Protein AF-A0A9D1I1G6-F1 (afdb_monomer_lite)

InterPro domains:
  IPR004108 Iron hydrogenase, large subunit, C-terminal [PF02906] (194-334)
  IPR009016 Iron hydrogenase [SSF53920] (161-324)
  IPR010766 DRTGG [PF07085] (7-106)
  IPR017896 4Fe-4S ferredoxin-type, iron-sulphur binding domain [PF13237] (126-173)
  IPR017896 4Fe-4S ferredoxin-type, iron-sulphur binding domain [PS51379] (124-152)
  IPR017896 4Fe-4S ferredoxin-type, iron-sulphur binding domain [PS51379] (153-182)
  IPR017900 4Fe-4S ferredoxin, iron-sulphur binding, conserved site [PS00198] (162-173)
  IPR028979 HPr(Ser) kinase/phosphorylase-like, N-terminal domain superfamily [G3DSA:3.40.1390.20] (1-107)
  IPR028979 HPr(Ser) kinase/phosphorylase-like, N-terminal domain superfamily [SSF75138] (4-107)
  IPR050572 Iron-Sulfur Ferredoxin [PTHR43687] (117-178)

Radius of gyration: 27.49 Å; chains: 1; bounding box: 56×52×76 Å

Sequence (360 aa):
MLLREAVRIIKGRVLYDEGDILEREYSCAIASDLMSNVMVDGEEDSILITSLVNPQVIRASEMMNITCIIITCGKSVTDTMIQLAKNRNIALVETEDTTFTVCGKLHGGGMRESSVFREKHRVTSIKTDDKRCAGCVHCVRTCPTEAIRIKNMKAAVNADRCIECGMCVKVCPRHAVKPVVGSLESMEKYDRKIAIPASSFFGQFRDVKSRNHLLTALKRVGFDHVYEEAVGAEMVSYATRRVLQEKRRPLPVISSACPAILKLIQIRFPNLIDHVLDYRPPVEITARLARREAEERYGKDCKTGIFFIAPCTSKISFIKEREWIVESDIDEMVAISHIYKDVLKNLKDLRDEEVEELER

Foldseek 3Di:
DAQLVLCVLQVKDWLDADDCNSRDDAQAEAEDPPLVCCLVQPAAQYEYEYQDQDLVVLVSCLVRNHQEYEHEQPDDHDPNNSVSCVVSNHIYIYHNHHSVRSCVSVVVVNHHHRDPDPPPPLPAQKDFQPVQFQLPCQLQVQQPQSQWDQDPRGIDGNNLSDLQQCRSCVRRPSSRIDGNFDDCVCVVVFLAEEEEEEPVLVVVDPPFPDPLLLLLLVCVVPHPAYFYLVVLVVVVVVVVVVCVVVVVADPPAAEPQRSSVVSCCVPPNVVCVRSYDPDDHSVQVRLVVVVVVCCVVPNPVGGYAYEYEEQGSSVQSVQVPPPPDPHRSHDGYDYSVNCVVSSVVSSVVDDPVSRDPRDD

Organism: NCBI:txid2840742

Structure (mmCIF, N/CA/C/O backbone):
data_AF-A0A9D1I1G6-F1
#
_entry.id   AF-A0A9D1I1G6-F1
#
loop_
_atom_site.group_PDB
_atom_site.id
_atom_site.type_symbol
_atom_site.label_atom_id
_atom_site.label_alt_id
_atom_site.label_comp_id
_atom_site.label_asym_id
_atom_site.label_entity_id
_atom_site.label_seq_id
_atom_site.pdbx_PDB_ins_code
_atom_site.Cartn_x
_atom_site.Cartn_y
_atom_site.Cartn_z
_atom_site.occupancy
_atom_site.B_iso_or_equiv
_atom_site.auth_seq_id
_atom_site.auth_comp_id
_atom_site.auth_asym_id
_atom_site.auth_atom_id
_atom_site.pdbx_PDB_model_num
ATOM 1 N N . MET A 1 1 ? 0.477 -18.475 -33.793 1.00 87.12 1 MET A N 1
ATOM 2 C CA . MET A 1 1 ? 1.214 -18.725 -35.056 1.00 87.12 1 MET A CA 1
ATOM 3 C C . MET A 1 1 ? 2.361 -19.666 -34.762 1.00 87.12 1 MET A C 1
ATOM 5 O O . MET A 1 1 ? 3.121 -19.401 -33.839 1.00 87.12 1 MET A O 1
ATOM 9 N N . LEU A 1 2 ? 2.506 -20.746 -35.525 1.00 91.75 2 LEU A N 1
ATOM 10 C CA . LEU A 1 2 ? 3.617 -21.676 -35.312 1.00 91.75 2 LEU A CA 1
ATOM 11 C C . LEU A 1 2 ? 4.936 -21.066 -35.789 1.00 91.75 2 LEU A C 1
ATOM 13 O O . LEU A 1 2 ? 4.968 -20.364 -36.804 1.00 91.75 2 LEU A O 1
ATOM 17 N N . LEU A 1 3 ? 6.046 -21.360 -35.111 1.00 90.19 3 LEU A N 1
ATOM 18 C CA . LEU A 1 3 ? 7.341 -20.792 -35.494 1.00 90.19 3 LEU A CA 1
ATOM 19 C C . LEU A 1 3 ? 7.733 -21.158 -36.934 1.00 90.19 3 LEU A C 1
ATOM 21 O O . LEU A 1 3 ? 8.175 -20.292 -37.687 1.00 90.19 3 LEU A O 1
ATOM 25 N N . ARG A 1 4 ? 7.482 -22.395 -37.378 1.00 91.75 4 ARG A N 1
ATOM 26 C CA . ARG A 1 4 ? 7.691 -22.802 -38.784 1.00 91.75 4 ARG A CA 1
ATOM 27 C C . ARG A 1 4 ? 6.935 -21.934 -39.802 1.00 91.75 4 ARG A C 1
ATOM 29 O O . ARG A 1 4 ? 7.410 -21.733 -40.921 1.00 91.75 4 ARG A O 1
ATOM 36 N N . GLU A 1 5 ? 5.765 -21.413 -39.432 1.00 92.06 5 GLU A N 1
ATOM 37 C CA . GLU A 1 5 ? 4.974 -20.514 -40.279 1.00 92.06 5 GLU A CA 1
ATOM 38 C C . GLU A 1 5 ? 5.610 -19.126 -40.312 1.00 92.06 5 GLU A C 1
ATOM 40 O O . GLU A 1 5 ? 5.790 -18.569 -41.395 1.00 92.06 5 GLU A O 1
ATOM 45 N N . ALA A 1 6 ? 6.035 -18.614 -39.152 1.00 92.94 6 ALA A N 1
ATOM 46 C CA . ALA A 1 6 ? 6.764 -17.354 -39.041 1.00 92.94 6 ALA A CA 1
ATOM 47 C C . ALA A 1 6 ? 8.052 -17.371 -39.886 1.00 92.94 6 ALA A C 1
ATOM 49 O O . ALA A 1 6 ? 8.283 -16.457 -40.678 1.00 92.94 6 ALA A O 1
ATOM 50 N N . VAL A 1 7 ? 8.842 -18.449 -39.798 1.00 94.06 7 VAL A N 1
ATOM 51 C CA . VAL A 1 7 ? 10.060 -18.660 -40.601 1.00 94.06 7 VAL A CA 1
ATOM 52 C C . VAL A 1 7 ? 9.740 -18.657 -42.099 1.00 94.06 7 VAL A C 1
ATOM 54 O O . VAL A 1 7 ? 10.435 -18.007 -42.880 1.00 94.06 7 VAL A O 1
ATOM 57 N N . ARG A 1 8 ? 8.655 -19.319 -42.522 1.00 94.19 8 ARG A N 1
ATOM 58 C CA . ARG A 1 8 ? 8.228 -19.329 -43.930 1.00 94.19 8 ARG A CA 1
ATOM 59 C C . ARG A 1 8 ? 7.813 -17.936 -44.416 1.00 94.19 8 ARG A C 1
ATOM 61 O O . ARG A 1 8 ? 8.200 -17.547 -45.517 1.00 94.19 8 ARG A O 1
ATOM 68 N N . ILE A 1 9 ? 7.061 -17.185 -43.608 1.00 94.44 9 ILE A N 1
ATOM 69 C CA . ILE A 1 9 ? 6.586 -15.825 -43.923 1.00 94.44 9 ILE A CA 1
ATOM 70 C C . ILE A 1 9 ? 7.764 -14.876 -44.194 1.00 94.44 9 ILE A C 1
ATOM 72 O O . ILE A 1 9 ? 7.736 -14.101 -45.153 1.00 94.44 9 ILE A O 1
ATOM 76 N N . ILE A 1 10 ? 8.819 -14.969 -43.385 1.00 95.06 10 ILE A N 1
ATOM 77 C CA . ILE A 1 10 ? 10.002 -14.097 -43.474 1.00 95.06 10 ILE A CA 1
ATOM 78 C C . ILE A 1 10 ? 11.104 -14.669 -44.375 1.00 95.06 10 ILE A C 1
ATOM 80 O O . ILE A 1 10 ? 12.197 -14.110 -44.426 1.00 95.06 10 ILE A O 1
ATOM 84 N N . LYS A 1 11 ? 10.845 -15.801 -45.050 1.00 94.00 11 LYS A N 1
ATOM 85 C CA . LYS A 1 11 ? 11.837 -16.561 -45.833 1.00 94.00 11 LYS A CA 1
ATOM 86 C C . LYS A 1 11 ? 13.129 -16.830 -45.042 1.00 94.00 11 LYS A C 1
ATOM 88 O O . LYS A 1 11 ? 14.226 -16.725 -45.581 1.00 94.00 11 LYS A O 1
ATOM 93 N N . GLY A 1 12 ? 12.984 -17.121 -43.751 1.00 91.25 12 GLY A N 1
ATOM 94 C CA . GLY A 1 12 ? 14.095 -17.283 -42.826 1.00 91.25 12 GLY A CA 1
ATOM 95 C C . GLY A 1 12 ? 14.801 -18.627 -42.981 1.00 91.25 12 GLY A C 1
ATOM 96 O O . GLY A 1 12 ? 14.193 -19.633 -43.351 1.00 91.25 12 GLY A O 1
ATOM 97 N N . ARG A 1 13 ? 16.090 -18.645 -42.651 1.00 92.81 13 ARG A N 1
ATOM 98 C CA . ARG A 1 13 ? 16.909 -19.848 -42.522 1.00 92.81 13 ARG A CA 1
ATOM 99 C C . ARG A 1 13 ? 17.108 -20.154 -41.042 1.00 92.81 13 ARG A C 1
ATOM 101 O O . ARG A 1 13 ? 17.600 -19.320 -40.289 1.00 92.81 13 ARG A O 1
ATOM 108 N N . VAL A 1 14 ? 16.738 -21.362 -40.630 1.00 91.44 14 VAL A N 1
ATOM 109 C CA . VAL A 1 14 ? 16.961 -21.840 -39.260 1.00 91.44 14 VAL A CA 1
ATOM 110 C C . VAL A 1 14 ? 18.430 -22.232 -39.118 1.00 91.44 14 VAL A C 1
ATOM 112 O O . VAL A 1 14 ? 18.931 -23.071 -39.866 1.00 91.44 14 VAL A O 1
ATOM 115 N N . LEU A 1 15 ? 19.129 -21.596 -38.183 1.00 88.00 15 LEU A N 1
ATOM 116 C CA . LEU A 1 15 ? 20.523 -21.891 -37.848 1.00 88.00 15 LEU A CA 1
ATOM 117 C C . LEU A 1 15 ? 20.629 -22.928 -36.732 1.00 88.00 15 LEU A C 1
ATOM 119 O O . LEU A 1 15 ? 21.584 -23.705 -36.695 1.00 88.00 15 LEU A O 1
ATOM 123 N N . TYR A 1 16 ? 19.654 -22.930 -35.826 1.00 81.88 16 TYR A N 1
ATOM 124 C CA . TYR A 1 16 ? 19.538 -23.905 -34.757 1.00 81.88 16 TYR A CA 1
ATOM 125 C C . TYR A 1 16 ? 18.085 -24.042 -34.292 1.00 81.88 16 TYR A C 1
ATOM 127 O O . TYR A 1 16 ? 17.398 -23.038 -34.100 1.00 81.88 16 TYR A O 1
ATOM 135 N N . ASP A 1 17 ? 17.674 -25.293 -34.105 1.00 73.44 17 ASP A N 1
ATOM 136 C CA . ASP A 1 17 ? 16.425 -25.727 -33.486 1.00 73.44 17 ASP A CA 1
ATOM 137 C C . ASP A 1 17 ? 16.650 -27.144 -32.923 1.00 73.44 17 ASP A C 1
ATOM 139 O O . ASP A 1 17 ? 16.912 -28.073 -33.687 1.00 73.44 17 ASP A O 1
ATOM 143 N N . GLU A 1 18 ? 16.605 -27.311 -31.601 1.00 66.00 18 GLU A N 1
ATOM 144 C CA . GLU A 1 18 ? 16.463 -28.622 -30.956 1.00 66.00 18 GLU A CA 1
ATOM 145 C C . GLU A 1 18 ? 15.218 -28.596 -30.068 1.00 66.00 18 GLU A C 1
ATOM 147 O O . GLU A 1 18 ? 14.940 -27.610 -29.392 1.00 66.00 18 GLU A O 1
ATOM 152 N N . GLY A 1 19 ? 14.482 -29.708 -30.048 1.00 60.97 19 GLY A N 1
ATOM 153 C CA . GLY A 1 19 ? 13.344 -29.899 -29.150 1.00 60.97 19 GLY A CA 1
ATOM 154 C C . GLY A 1 19 ? 12.074 -29.171 -29.584 1.00 60.97 19 GLY A C 1
ATOM 155 O O . GLY A 1 19 ? 11.629 -28.267 -28.888 1.00 60.97 19 GLY A O 1
ATOM 156 N N . ASP A 1 20 ? 11.470 -29.591 -30.699 1.00 70.94 20 ASP A N 1
ATOM 157 C CA . ASP A 1 20 ? 10.131 -29.190 -31.168 1.00 70.94 20 ASP A CA 1
ATOM 158 C C . ASP A 1 20 ? 9.825 -27.669 -31.114 1.00 70.94 20 ASP A C 1
ATOM 160 O O . ASP A 1 20 ? 8.658 -27.272 -31.112 1.00 70.94 20 ASP A O 1
ATOM 164 N N . ILE A 1 21 ? 10.830 -26.776 -31.081 1.00 76.88 21 ILE A N 1
ATOM 165 C CA . ILE A 1 21 ? 10.610 -25.324 -30.934 1.00 76.88 21 ILE A CA 1
ATOM 166 C C . ILE A 1 21 ? 9.969 -24.769 -32.207 1.00 76.88 21 ILE A C 1
ATOM 168 O O . ILE A 1 21 ? 9.098 -23.902 -32.131 1.00 76.88 21 ILE A O 1
ATOM 172 N N . LEU A 1 22 ? 10.300 -25.321 -33.381 1.00 82.06 22 LEU A N 1
ATOM 173 C CA . LEU A 1 22 ? 9.598 -25.014 -34.635 1.00 82.06 22 LEU A CA 1
ATOM 174 C C . LEU A 1 22 ? 8.090 -25.324 -34.605 1.00 82.06 22 LEU A C 1
ATOM 176 O O . LEU A 1 22 ? 7.324 -24.695 -35.345 1.00 82.06 22 LEU A O 1
ATOM 180 N N . GLU A 1 23 ? 7.673 -26.255 -33.746 1.00 85.94 23 GLU A N 1
ATOM 181 C CA . GLU A 1 23 ? 6.280 -26.655 -33.526 1.00 85.94 23 GLU A CA 1
ATOM 182 C C . GLU A 1 23 ? 5.607 -25.859 -32.401 1.00 85.94 23 GLU A C 1
ATOM 184 O O . GLU A 1 23 ? 4.405 -26.006 -32.174 1.00 85.94 23 GLU A O 1
ATOM 189 N N . ARG A 1 24 ? 6.343 -24.982 -31.705 1.00 84.00 24 ARG A N 1
ATOM 190 C CA . ARG A 1 24 ? 5.757 -24.098 -30.697 1.00 84.00 24 ARG A CA 1
ATOM 191 C C . ARG A 1 24 ? 4.956 -22.986 -31.342 1.00 84.00 24 ARG A C 1
ATOM 193 O O . ARG A 1 24 ? 5.301 -22.441 -32.397 1.00 84.00 24 ARG A O 1
ATOM 200 N N . GLU A 1 25 ? 3.881 -22.628 -30.655 1.00 86.44 25 GLU A N 1
ATOM 201 C CA . GLU A 1 25 ? 3.021 -21.536 -31.057 1.00 86.44 25 GLU A CA 1
ATOM 202 C C . GLU A 1 25 ? 3.415 -20.244 -30.344 1.00 86.44 25 GLU A C 1
ATOM 204 O O . GLU A 1 25 ? 3.345 -20.138 -29.124 1.00 86.44 25 GLU A O 1
ATOM 209 N N . TYR A 1 26 ? 3.784 -19.240 -31.133 1.00 86.06 26 TYR A N 1
ATOM 210 C CA . TYR A 1 26 ? 4.054 -17.891 -30.669 1.00 86.06 26 TYR A CA 1
ATOM 211 C C . TYR A 1 26 ? 2.854 -17.003 -30.968 1.00 86.06 26 TYR A C 1
ATOM 213 O O . TYR A 1 26 ? 2.267 -17.029 -32.060 1.00 86.06 26 TYR A O 1
ATOM 221 N N . SER A 1 27 ? 2.470 -16.215 -29.971 1.00 79.88 27 SER A N 1
ATOM 222 C CA . SER A 1 27 ? 1.372 -15.257 -30.098 1.00 79.88 27 SER A CA 1
ATOM 223 C C . SER A 1 27 ? 1.857 -13.813 -30.219 1.00 79.88 27 SER A C 1
ATOM 225 O O . SER A 1 27 ? 1.073 -12.945 -30.624 1.00 79.88 27 SER A O 1
ATOM 227 N N . CYS A 1 28 ? 3.136 -13.574 -29.908 1.00 86.94 28 CYS A N 1
ATOM 228 C CA . CYS A 1 28 ? 3.727 -12.254 -29.876 1.00 86.94 28 CYS A CA 1
ATOM 229 C C . CYS A 1 28 ? 5.229 -12.214 -30.224 1.00 86.94 28 CYS A C 1
ATOM 231 O O . CYS A 1 28 ? 5.950 -13.209 -30.118 1.00 86.94 28 CYS A O 1
ATOM 233 N N . ALA A 1 29 ? 5.695 -11.037 -30.647 1.00 90.44 29 ALA A N 1
ATOM 234 C CA . ALA A 1 29 ? 7.096 -10.754 -30.939 1.00 90.44 29 ALA A CA 1
ATOM 235 C C . ALA A 1 29 ? 7.496 -9.346 -30.470 1.00 90.44 29 ALA A C 1
ATOM 237 O O . ALA A 1 29 ? 6.677 -8.426 -30.480 1.00 90.44 29 ALA A O 1
ATOM 238 N N . ILE A 1 30 ? 8.762 -9.170 -30.101 1.00 90.38 30 ILE A N 1
ATOM 239 C CA . ILE A 1 30 ? 9.376 -7.885 -29.754 1.00 90.38 30 ILE A CA 1
ATOM 240 C C . ILE A 1 30 ? 10.494 -7.566 -30.743 1.00 90.38 30 ILE A C 1
ATOM 242 O O . ILE A 1 30 ? 11.330 -8.416 -31.035 1.00 90.38 30 ILE A O 1
ATOM 246 N N . ALA A 1 31 ? 10.532 -6.335 -31.253 1.00 92.19 31 ALA A N 1
ATOM 247 C CA . ALA A 1 31 ? 11.577 -5.883 -32.165 1.00 92.19 31 ALA A CA 1
ATOM 248 C C . ALA A 1 31 ? 12.402 -4.753 -31.542 1.00 92.19 31 ALA A C 1
ATOM 250 O O . ALA A 1 31 ? 11.896 -3.651 -31.341 1.00 92.19 31 ALA A O 1
ATOM 251 N N . SER A 1 32 ? 13.672 -5.010 -31.218 1.00 89.19 32 SER A N 1
ATOM 252 C CA . SER A 1 32 ? 14.549 -3.999 -30.614 1.00 89.19 32 SER A CA 1
ATOM 253 C C . SER A 1 32 ? 16.027 -4.374 -30.720 1.00 89.19 32 SER A C 1
ATOM 255 O O . SER A 1 32 ? 16.411 -5.508 -30.453 1.00 89.19 32 SER A O 1
ATOM 257 N N . ASP A 1 33 ? 16.867 -3.379 -31.014 1.00 90.31 33 ASP A N 1
ATOM 258 C CA . ASP A 1 33 ? 18.329 -3.471 -30.878 1.00 90.31 33 ASP A CA 1
ATOM 259 C C . ASP A 1 33 ? 18.820 -2.930 -29.522 1.00 90.31 33 ASP A C 1
ATOM 261 O O . ASP A 1 33 ? 19.984 -3.073 -29.158 1.00 90.31 33 ASP A O 1
ATOM 265 N N . LEU A 1 34 ? 17.946 -2.313 -28.726 1.00 84.69 34 LEU A N 1
ATOM 266 C CA . LEU A 1 34 ? 18.264 -1.940 -27.352 1.00 84.69 34 LEU A CA 1
ATOM 267 C C . LEU A 1 34 ? 17.853 -3.083 -26.429 1.00 84.69 34 LEU A C 1
ATOM 269 O O . LEU A 1 34 ? 16.669 -3.248 -26.130 1.00 84.69 34 LEU A O 1
ATOM 273 N N . MET A 1 35 ? 18.834 -3.843 -25.932 1.00 81.25 35 MET A N 1
ATOM 274 C CA . MET A 1 35 ? 18.571 -4.932 -24.981 1.00 81.25 35 MET A CA 1
ATOM 275 C C . MET A 1 35 ? 17.912 -4.438 -23.692 1.00 81.25 35 MET A C 1
ATOM 277 O O . MET A 1 35 ? 17.178 -5.188 -23.064 1.00 81.25 35 MET A O 1
ATOM 281 N N . SER A 1 36 ? 18.112 -3.171 -23.316 1.00 77.50 36 SER A N 1
ATOM 282 C CA . SER A 1 36 ? 17.384 -2.562 -22.200 1.00 77.50 36 SER A CA 1
ATOM 283 C C . SER A 1 36 ? 15.874 -2.522 -22.426 1.00 77.50 36 SER A C 1
ATOM 285 O O . SER A 1 36 ? 15.143 -2.651 -21.457 1.00 77.50 36 SER A O 1
ATOM 287 N N . ASN A 1 37 ? 15.409 -2.362 -23.669 1.00 73.75 37 ASN A N 1
ATOM 288 C CA . ASN A 1 37 ? 13.979 -2.406 -23.982 1.00 73.75 37 ASN A CA 1
ATOM 289 C C . ASN A 1 37 ? 13.498 -3.856 -23.974 1.00 73.75 37 ASN A C 1
ATOM 291 O O . ASN A 1 37 ? 12.486 -4.162 -23.368 1.00 73.75 37 ASN A O 1
ATOM 295 N N . VAL A 1 38 ? 14.284 -4.782 -24.536 1.00 78.19 38 VAL A N 1
ATOM 296 C CA . VAL A 1 38 ? 13.946 -6.215 -24.498 1.00 78.19 38 VAL A CA 1
ATOM 297 C C . VAL A 1 38 ? 13.815 -6.722 -23.061 1.00 78.19 38 VAL A C 1
ATOM 299 O O . VAL A 1 38 ? 12.891 -7.463 -22.768 1.00 78.19 38 VAL A O 1
ATOM 302 N N . MET A 1 39 ? 14.694 -6.288 -22.153 1.00 70.50 39 MET A N 1
ATOM 303 C CA . MET A 1 39 ? 14.658 -6.699 -20.745 1.00 70.50 39 MET A CA 1
ATOM 304 C C . MET A 1 39 ? 13.532 -6.063 -19.922 1.00 70.50 39 MET A C 1
ATOM 306 O O . MET A 1 39 ? 13.211 -6.552 -18.844 1.00 70.50 39 MET A O 1
ATOM 310 N N . VAL A 1 40 ? 12.985 -4.936 -20.374 1.00 63.81 40 VAL A N 1
ATOM 311 C CA . VAL A 1 40 ? 11.886 -4.250 -19.681 1.00 63.81 40 VAL A CA 1
ATOM 312 C C . VAL A 1 40 ? 10.533 -4.685 -20.245 1.00 63.81 40 VAL A C 1
ATOM 314 O O . VAL A 1 40 ? 9.580 -4.795 -19.481 1.00 63.81 40 VAL A O 1
ATOM 317 N N . ASP A 1 41 ? 10.471 -4.960 -21.549 1.00 62.31 41 ASP A N 1
ATOM 318 C CA . ASP A 1 41 ? 9.228 -5.072 -22.320 1.00 62.31 41 ASP A CA 1
ATOM 319 C C . ASP A 1 41 ? 9.003 -6.474 -22.937 1.00 62.31 41 ASP A C 1
ATOM 321 O O . ASP A 1 41 ? 8.013 -6.699 -23.636 1.00 62.31 41 ASP A O 1
ATOM 325 N N . GLY A 1 42 ? 9.926 -7.421 -22.733 1.00 56.62 42 GLY A N 1
ATOM 326 C CA . GLY A 1 42 ? 9.814 -8.783 -23.260 1.00 56.62 42 GLY A CA 1
ATOM 327 C C . GLY A 1 42 ? 8.808 -9.634 -22.481 1.00 56.62 42 GLY A C 1
ATOM 328 O O . GLY A 1 42 ? 8.923 -9.770 -21.265 1.00 56.62 42 GLY A O 1
ATOM 329 N N . GLU A 1 43 ? 7.844 -10.234 -23.179 1.00 62.62 43 GLU A N 1
ATOM 330 C CA . GLU A 1 43 ? 7.003 -11.300 -22.627 1.00 62.62 43 GLU A CA 1
ATOM 331 C C . GLU A 1 43 ? 7.733 -12.649 -22.651 1.00 62.62 43 GLU A C 1
ATOM 333 O O . GLU A 1 43 ? 8.507 -12.932 -23.574 1.00 62.62 43 GLU A O 1
ATOM 338 N N . GLU A 1 44 ? 7.446 -13.497 -21.657 1.00 63.38 44 GLU A N 1
ATOM 339 C CA . GLU A 1 44 ? 7.850 -14.906 -21.670 1.00 63.38 44 GLU A CA 1
ATOM 340 C C . GLU A 1 44 ? 7.285 -15.595 -22.924 1.00 63.38 44 GLU A C 1
ATOM 342 O O . GLU A 1 44 ? 6.163 -15.305 -23.346 1.00 63.38 44 GLU A O 1
ATOM 347 N N . ASP A 1 45 ? 8.063 -16.494 -23.534 1.00 68.50 45 ASP A N 1
ATOM 348 C CA . ASP A 1 45 ? 7.673 -17.222 -24.751 1.00 68.50 45 ASP A CA 1
ATOM 349 C C . ASP A 1 45 ? 7.307 -16.316 -25.949 1.00 68.50 45 ASP A C 1
ATOM 351 O O . ASP A 1 45 ? 6.432 -16.631 -26.760 1.00 68.50 45 ASP A O 1
ATOM 355 N N . SER A 1 46 ? 8.015 -15.191 -26.096 1.00 84.06 46 SER A N 1
ATOM 356 C CA . SER A 1 46 ? 7.945 -14.304 -27.267 1.00 84.06 46 SER A CA 1
ATOM 357 C C . SER A 1 46 ? 9.092 -14.541 -28.262 1.00 84.06 46 SER A C 1
ATOM 359 O O . SER A 1 46 ? 10.082 -15.216 -27.965 1.00 84.06 46 SER A O 1
ATOM 361 N N . ILE A 1 47 ? 8.959 -13.990 -29.474 1.00 92.44 47 ILE A N 1
ATOM 362 C CA . ILE A 1 47 ? 10.035 -13.961 -30.478 1.00 92.44 47 ILE A CA 1
ATOM 363 C C . ILE A 1 47 ? 10.785 -12.627 -30.399 1.00 92.44 47 ILE A C 1
ATOM 365 O O . ILE A 1 47 ? 10.172 -11.572 -30.557 1.00 92.44 47 ILE A O 1
ATOM 369 N N . LEU A 1 48 ? 12.113 -12.653 -30.259 1.00 93.69 48 LEU A N 1
ATOM 370 C CA . LEU A 1 48 ? 12.945 -11.453 -30.400 1.00 93.69 48 LEU A CA 1
ATOM 371 C C . LEU A 1 48 ? 13.360 -11.239 -31.857 1.00 93.69 48 LEU A C 1
ATOM 373 O O . LEU A 1 48 ? 13.989 -12.100 -32.461 1.00 93.69 48 LEU A O 1
ATOM 377 N N . ILE A 1 49 ? 13.085 -10.059 -32.403 1.00 95.25 49 ILE A N 1
ATOM 378 C CA . ILE A 1 49 ? 13.507 -9.620 -33.734 1.00 95.25 49 ILE A CA 1
ATOM 379 C C . ILE A 1 49 ? 14.571 -8.532 -33.557 1.00 95.25 49 ILE A C 1
ATOM 381 O O . ILE A 1 49 ? 14.306 -7.465 -33.003 1.00 95.25 49 ILE A O 1
ATOM 385 N N . THR A 1 50 ? 15.790 -8.773 -34.028 1.00 94.88 50 THR A N 1
ATOM 386 C CA . THR A 1 50 ? 16.898 -7.820 -33.860 1.00 94.88 50 THR A CA 1
ATOM 387 C C . THR A 1 50 ? 17.850 -7.855 -35.050 1.00 94.88 50 THR A C 1
ATOM 389 O O . THR A 1 50 ? 17.867 -8.795 -35.844 1.00 94.88 50 THR A O 1
ATOM 392 N N . SER A 1 51 ? 18.633 -6.795 -35.224 1.00 94.75 51 SER A N 1
ATOM 393 C CA . SER A 1 51 ? 19.781 -6.764 -36.126 1.00 94.75 51 SER A CA 1
ATOM 394 C C . SER A 1 51 ? 21.109 -6.943 -35.369 1.00 94.75 51 SER A C 1
ATOM 396 O O . SER A 1 51 ? 22.183 -6.881 -35.970 1.00 94.75 51 SER A O 1
ATOM 398 N N . LEU A 1 52 ? 21.092 -7.137 -34.047 1.00 93.75 52 LEU A N 1
ATOM 399 C CA . LEU A 1 52 ? 22.305 -7.322 -33.259 1.00 93.75 52 LEU A CA 1
ATOM 400 C C . LEU A 1 52 ? 22.853 -8.743 -33.378 1.00 93.75 52 LEU A C 1
ATOM 402 O O . LEU A 1 52 ? 22.216 -9.717 -32.989 1.00 93.75 52 LEU A O 1
ATOM 406 N N . VAL A 1 53 ? 24.105 -8.842 -33.816 1.00 93.00 53 VAL A N 1
ATOM 407 C CA . VAL A 1 53 ? 24.857 -10.097 -33.835 1.00 93.00 53 VAL A CA 1
ATOM 408 C C . VAL A 1 53 ? 25.919 -10.049 -32.748 1.00 93.00 53 VAL A C 1
ATOM 410 O O . VAL A 1 53 ? 27.082 -9.732 -32.992 1.00 93.00 53 VAL A O 1
ATOM 413 N N . ASN A 1 54 ? 25.506 -10.308 -31.509 1.00 91.88 54 ASN A N 1
ATOM 414 C CA . ASN A 1 54 ? 26.441 -10.499 -30.410 1.00 91.88 54 ASN A CA 1
ATOM 415 C C . ASN A 1 54 ? 25.943 -11.571 -29.414 1.00 91.88 54 ASN A C 1
ATOM 417 O O . ASN A 1 54 ? 24.737 -11.767 -29.259 1.00 91.88 54 ASN A O 1
ATOM 421 N N . PRO A 1 55 ? 26.852 -12.234 -28.675 1.00 90.44 55 PRO A N 1
ATOM 422 C CA . PRO A 1 55 ? 26.494 -13.199 -27.630 1.00 90.44 55 PRO A CA 1
ATOM 423 C C . PRO A 1 55 ? 25.593 -12.673 -26.502 1.00 90.44 55 PRO A C 1
ATOM 425 O O . PRO A 1 55 ? 24.948 -13.470 -25.823 1.00 90.44 55 PRO A O 1
ATOM 428 N N . GLN A 1 56 ? 25.555 -11.357 -26.262 1.00 88.75 56 GLN A N 1
ATOM 429 C CA . GLN A 1 56 ? 24.713 -10.773 -25.210 1.00 88.75 56 GLN A CA 1
ATOM 430 C C . GLN A 1 56 ? 23.228 -10.861 -25.563 1.00 88.75 56 GLN A C 1
ATOM 432 O O . GLN A 1 56 ? 22.417 -10.959 -24.650 1.00 88.75 56 GLN A O 1
ATOM 437 N N . VAL A 1 57 ? 22.874 -10.904 -26.854 1.00 92.38 57 VAL A N 1
ATOM 438 C CA . VAL A 1 57 ? 21.491 -11.128 -27.304 1.00 92.38 57 VAL A CA 1
ATOM 439 C C . VAL A 1 57 ? 20.970 -12.462 -26.775 1.00 92.38 57 VAL A C 1
ATOM 441 O O . VAL A 1 57 ? 19.887 -12.499 -26.200 1.00 92.38 57 VAL A O 1
ATOM 444 N N . ILE A 1 58 ? 21.764 -13.535 -26.879 1.00 92.00 58 ILE A N 1
ATOM 445 C CA . ILE A 1 58 ? 21.383 -14.862 -26.370 1.00 92.00 58 ILE A CA 1
ATOM 446 C C . ILE A 1 58 ? 21.208 -14.831 -24.846 1.00 92.00 58 ILE A C 1
ATOM 448 O O . ILE A 1 58 ? 20.216 -15.327 -24.328 1.00 92.00 58 ILE A O 1
ATOM 452 N N . ARG A 1 59 ? 22.145 -14.203 -24.124 1.00 87.56 59 ARG A N 1
ATOM 453 C CA . ARG A 1 59 ? 22.112 -14.124 -22.651 1.00 87.56 59 ARG A CA 1
ATOM 454 C C . ARG A 1 59 ? 20.921 -13.325 -22.132 1.00 87.56 59 ARG A C 1
ATOM 456 O O . ARG A 1 59 ? 20.279 -13.731 -21.175 1.00 87.56 59 ARG A O 1
ATOM 463 N N . ALA A 1 60 ? 20.630 -12.190 -22.757 1.00 85.12 60 ALA A N 1
ATOM 464 C CA . ALA A 1 60 ? 19.476 -11.383 -22.391 1.00 85.12 60 ALA A CA 1
ATOM 465 C C . ALA A 1 60 ? 18.160 -12.071 -22.787 1.00 85.12 60 ALA A C 1
ATOM 467 O O . ALA A 1 60 ? 17.193 -11.974 -22.045 1.00 85.12 60 ALA A O 1
ATOM 468 N N . SER A 1 61 ? 18.137 -12.818 -23.895 1.00 87.12 61 SER A N 1
ATOM 469 C CA . SER A 1 61 ? 16.975 -13.632 -24.279 1.00 87.12 61 SER A CA 1
ATOM 470 C C . SER A 1 61 ? 16.713 -14.754 -23.272 1.00 87.12 61 SER A C 1
ATOM 472 O O . SER A 1 61 ? 15.575 -14.937 -22.861 1.00 87.12 61 SER A O 1
ATOM 474 N N . GLU A 1 62 ? 17.761 -15.427 -22.785 1.00 83.94 62 GLU A N 1
ATOM 475 C CA . GLU A 1 62 ? 17.657 -16.412 -21.699 1.00 83.94 62 GLU A CA 1
ATOM 476 C C . GLU A 1 62 ? 17.071 -15.790 -20.422 1.00 83.94 62 GLU A C 1
ATOM 478 O O . GLU A 1 62 ? 16.144 -16.344 -19.838 1.00 83.94 62 GLU A O 1
ATOM 483 N N . MET A 1 63 ? 17.564 -14.614 -20.009 1.00 78.88 63 MET A N 1
ATOM 484 C CA . MET A 1 63 ? 17.045 -13.904 -18.830 1.00 78.88 63 MET A CA 1
ATOM 485 C C . MET A 1 63 ? 15.555 -13.552 -18.943 1.00 78.88 63 MET A C 1
ATOM 487 O O . MET A 1 63 ? 14.884 -13.456 -17.921 1.00 78.88 63 MET A O 1
ATOM 491 N N . MET A 1 64 ? 15.063 -13.351 -20.168 1.00 75.62 64 MET A N 1
ATOM 492 C CA . MET A 1 64 ? 13.675 -12.987 -20.470 1.00 75.62 64 MET A CA 1
ATOM 493 C C . MET A 1 64 ? 12.802 -14.187 -20.858 1.00 75.62 64 MET A C 1
ATOM 495 O O . MET A 1 64 ? 11.660 -13.995 -21.263 1.00 75.62 64 MET A O 1
ATOM 499 N N . ASN A 1 65 ? 13.331 -15.414 -20.772 1.00 77.81 65 ASN A N 1
ATOM 500 C CA . ASN A 1 65 ? 12.665 -16.633 -21.235 1.00 77.81 65 ASN A CA 1
ATOM 501 C C . ASN A 1 65 ? 12.163 -16.535 -22.697 1.00 77.81 65 ASN A C 1
ATOM 503 O O . ASN A 1 65 ? 11.098 -17.033 -23.060 1.00 77.81 65 ASN A O 1
ATOM 507 N N . ILE A 1 66 ? 12.939 -15.856 -23.547 1.00 87.12 66 ILE A N 1
ATOM 508 C CA . ILE A 1 66 ? 12.713 -15.760 -24.990 1.00 87.12 66 ILE A CA 1
ATOM 509 C C . ILE A 1 66 ? 13.321 -16.998 -25.636 1.00 87.12 66 ILE A C 1
ATOM 511 O O . ILE A 1 66 ? 14.532 -17.221 -25.590 1.00 87.12 66 ILE A O 1
ATOM 515 N N . THR A 1 67 ? 12.468 -17.794 -26.269 1.00 87.00 67 THR A N 1
ATOM 516 C CA . THR A 1 67 ? 12.827 -19.117 -26.794 1.00 87.00 67 THR A CA 1
ATOM 517 C C . THR A 1 67 ? 13.112 -19.115 -28.297 1.00 87.00 67 THR A C 1
ATOM 519 O O . THR A 1 67 ? 13.542 -20.132 -28.836 1.00 87.00 67 THR A O 1
ATOM 522 N N . CYS A 1 68 ? 12.945 -17.972 -28.976 1.00 92.25 68 CYS A N 1
ATOM 523 C CA . CYS A 1 68 ? 13.285 -17.804 -30.387 1.00 92.25 68 CYS A CA 1
ATOM 524 C C . CYS A 1 68 ? 13.824 -16.398 -30.696 1.00 92.25 68 CYS A C 1
ATOM 526 O O . CYS A 1 68 ? 13.244 -15.389 -30.292 1.00 92.25 68 CYS A O 1
ATOM 528 N N . ILE A 1 69 ? 14.896 -16.330 -31.491 1.00 94.94 69 ILE A N 1
ATOM 529 C CA . ILE A 1 69 ? 15.517 -15.088 -31.961 1.00 94.94 69 ILE A CA 1
ATOM 530 C C . ILE A 1 69 ? 15.591 -15.088 -33.492 1.00 94.94 69 ILE A C 1
ATOM 532 O O . ILE A 1 69 ? 16.100 -16.027 -34.104 1.00 94.94 69 ILE A O 1
ATOM 536 N N . ILE A 1 70 ? 15.130 -14.000 -34.106 1.00 96.00 70 ILE A N 1
ATOM 537 C CA . ILE A 1 70 ? 15.219 -13.721 -35.538 1.00 96.00 70 ILE A CA 1
ATOM 538 C C . ILE A 1 70 ? 16.233 -12.594 -35.765 1.00 96.00 70 ILE A C 1
ATOM 540 O O . ILE A 1 70 ? 16.012 -11.443 -35.378 1.00 96.00 70 ILE A O 1
ATOM 544 N N . ILE A 1 71 ? 17.330 -12.927 -36.438 1.00 96.50 71 ILE A N 1
ATOM 545 C CA . ILE A 1 71 ? 18.365 -11.997 -36.882 1.00 96.50 71 ILE A CA 1
ATOM 546 C C . ILE A 1 71 ? 18.017 -11.476 -38.276 1.00 96.50 71 ILE A C 1
ATOM 548 O O . ILE A 1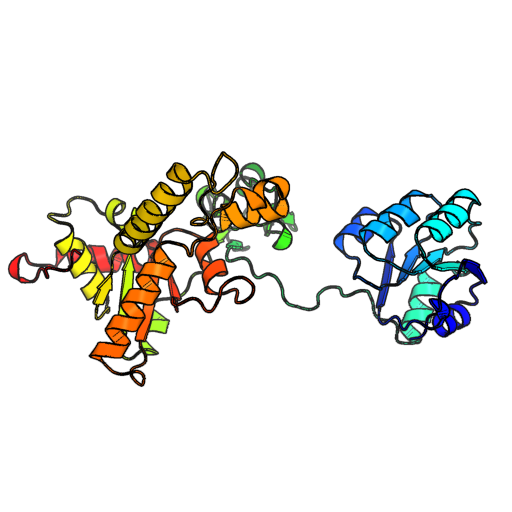 71 ? 17.792 -12.240 -39.212 1.00 96.50 71 ILE A O 1
ATOM 552 N N . THR A 1 72 ? 17.961 -10.154 -38.400 1.00 96.25 72 THR A N 1
ATOM 553 C CA . THR A 1 72 ? 17.491 -9.447 -39.600 1.00 96.25 72 THR A CA 1
ATOM 554 C C . THR A 1 72 ? 18.625 -8.736 -40.345 1.00 96.25 72 THR A C 1
ATOM 556 O O . THR A 1 72 ? 19.747 -8.617 -39.843 1.00 96.25 72 THR A O 1
ATOM 559 N N . CYS A 1 73 ? 18.313 -8.211 -41.532 1.00 92.56 73 CYS A N 1
ATOM 560 C CA . CYS A 1 73 ? 19.207 -7.421 -42.383 1.00 92.56 73 CYS A CA 1
ATOM 561 C C . CYS A 1 73 ? 20.403 -8.201 -42.962 1.00 92.56 73 CYS A C 1
ATOM 563 O O . CYS A 1 73 ? 21.467 -7.607 -43.147 1.00 92.56 73 CYS A O 1
ATOM 565 N N . GLY A 1 74 ? 20.260 -9.510 -43.208 1.00 89.38 74 GLY A N 1
ATOM 566 C CA . GLY A 1 74 ? 21.293 -10.318 -43.879 1.00 89.38 74 GLY A CA 1
ATOM 567 C C . GLY A 1 74 ? 22.608 -10.431 -43.100 1.00 89.38 74 GLY A C 1
ATOM 568 O O . GLY A 1 74 ? 23.670 -10.680 -43.669 1.00 89.38 74 GLY A O 1
ATOM 569 N N . LYS A 1 75 ? 22.579 -10.188 -41.784 1.00 88.38 75 LYS A N 1
ATOM 570 C CA . LYS A 1 75 ? 23.777 -10.250 -40.944 1.00 88.38 75 LYS A CA 1
ATOM 571 C C . LYS A 1 75 ? 24.091 -11.696 -40.578 1.00 88.38 75 LYS A C 1
ATOM 573 O O . LYS A 1 75 ? 23.253 -12.393 -40.017 1.00 88.38 75 LYS A O 1
ATOM 578 N N . SER A 1 76 ? 25.329 -12.113 -40.826 1.00 83.75 76 SER A N 1
ATOM 579 C CA . SER A 1 76 ? 25.789 -13.464 -40.508 1.00 83.75 76 SER A CA 1
ATOM 580 C C . SER A 1 76 ? 26.007 -13.647 -39.011 1.00 83.75 76 SER A C 1
ATOM 582 O O . SER A 1 76 ? 26.755 -12.896 -38.383 1.00 83.75 76 SER A O 1
ATOM 584 N N . VAL A 1 77 ? 25.386 -14.676 -38.448 1.00 90.19 77 VAL A N 1
ATOM 585 C CA . VAL A 1 77 ? 25.535 -15.047 -37.040 1.00 90.19 77 VAL A CA 1
ATOM 586 C C . VAL A 1 77 ? 26.887 -15.721 -36.787 1.00 90.19 77 VAL A C 1
ATOM 588 O O . VAL A 1 77 ? 27.339 -16.550 -37.568 1.00 90.19 77 VAL A O 1
ATOM 591 N N . THR A 1 78 ? 27.536 -15.384 -35.669 1.00 90.94 78 THR A N 1
ATOM 592 C CA . THR A 1 78 ? 28.819 -15.997 -35.269 1.00 90.94 78 THR A CA 1
ATOM 593 C C . THR A 1 78 ? 28.648 -17.409 -34.697 1.00 90.94 78 THR A C 1
ATOM 595 O O . THR A 1 78 ? 27.676 -17.674 -33.987 1.00 90.94 78 THR A O 1
ATOM 598 N N . ASP A 1 79 ? 29.638 -18.288 -34.890 1.00 91.06 79 ASP A N 1
ATOM 599 C CA . ASP A 1 79 ? 29.637 -19.649 -34.318 1.00 91.06 79 ASP A CA 1
ATOM 600 C C . ASP A 1 79 ? 29.435 -19.646 -32.797 1.00 91.06 79 ASP A C 1
ATOM 602 O O . ASP A 1 79 ? 28.707 -20.473 -32.250 1.00 91.06 79 ASP A O 1
ATOM 606 N N . THR A 1 80 ? 30.015 -18.663 -32.102 1.00 92.38 80 THR A N 1
ATOM 607 C CA . THR A 1 80 ? 29.844 -18.472 -30.657 1.00 92.38 80 THR A CA 1
ATOM 608 C C . THR A 1 80 ? 28.380 -18.268 -30.268 1.00 92.38 80 THR A C 1
ATOM 610 O O . THR A 1 80 ? 27.932 -18.810 -29.259 1.00 92.38 80 THR A O 1
ATOM 613 N N . MET A 1 81 ? 27.617 -17.496 -31.049 1.00 93.31 81 MET A N 1
ATOM 614 C CA . MET A 1 81 ? 26.185 -17.309 -30.801 1.00 93.31 81 MET A CA 1
ATOM 615 C C . MET A 1 81 ? 25.403 -18.596 -31.041 1.00 93.31 81 MET A C 1
ATOM 617 O O . MET A 1 81 ? 24.540 -18.916 -30.233 1.00 93.31 81 MET A O 1
ATOM 621 N N . ILE A 1 82 ? 25.736 -19.352 -32.092 1.00 92.31 82 ILE A N 1
ATOM 622 C CA . ILE A 1 82 ? 25.093 -20.640 -32.388 1.00 92.31 82 ILE A CA 1
ATOM 623 C C . ILE A 1 82 ? 25.339 -21.634 -31.244 1.00 92.31 82 ILE A C 1
ATOM 625 O O . ILE A 1 82 ? 24.407 -22.286 -30.784 1.00 92.31 82 ILE A O 1
ATOM 629 N N . GLN A 1 83 ? 26.571 -21.722 -30.731 1.00 91.75 83 GLN A N 1
ATOM 630 C CA . GLN A 1 83 ? 26.901 -22.590 -29.593 1.00 91.75 83 GLN A CA 1
ATOM 631 C C . GLN A 1 83 ? 26.201 -22.159 -28.297 1.00 91.75 83 GLN A C 1
ATOM 633 O O . GLN A 1 83 ? 25.773 -22.997 -27.507 1.00 91.75 83 GLN A O 1
ATOM 638 N N . LEU A 1 84 ? 26.052 -20.853 -28.065 1.00 90.69 84 LEU A N 1
ATOM 639 C CA . LEU A 1 84 ? 25.304 -20.357 -26.910 1.00 90.69 84 LEU A CA 1
ATOM 640 C C . LEU A 1 84 ? 23.805 -20.630 -27.037 1.00 90.69 84 LEU A C 1
ATOM 642 O O . LEU A 1 84 ? 23.201 -21.056 -26.060 1.00 90.69 84 LEU A O 1
ATOM 646 N N . ALA A 1 85 ? 23.224 -20.419 -28.218 1.00 90.88 85 ALA A N 1
ATOM 647 C CA . ALA A 1 85 ? 21.826 -20.735 -28.493 1.00 90.88 85 ALA A CA 1
ATOM 648 C C . ALA A 1 85 ? 21.544 -22.229 -28.261 1.00 90.88 85 ALA A C 1
ATOM 650 O O . ALA A 1 85 ? 20.568 -22.560 -27.592 1.00 90.88 85 ALA A O 1
ATOM 651 N N . LYS A 1 86 ? 22.475 -23.101 -28.687 1.00 89.69 86 LYS A N 1
ATOM 652 C CA . LYS A 1 86 ? 22.476 -24.546 -28.406 1.00 89.69 86 LYS A CA 1
ATOM 653 C C . LYS A 1 86 ? 22.411 -24.869 -26.922 1.00 89.69 86 LYS A C 1
ATOM 655 O O . LYS A 1 86 ? 21.487 -25.519 -26.454 1.00 89.69 86 LYS A O 1
ATOM 660 N N . ASN A 1 87 ? 23.361 -24.347 -26.153 1.00 87.19 87 ASN A N 1
ATOM 661 C CA . ASN A 1 87 ? 23.438 -24.627 -24.719 1.00 87.19 87 ASN A CA 1
ATOM 662 C C . ASN A 1 87 ? 22.227 -24.114 -23.923 1.00 87.19 87 ASN A C 1
ATOM 664 O O . ASN A 1 87 ? 22.010 -24.564 -22.800 1.00 87.19 87 ASN A O 1
ATOM 668 N N . ARG A 1 88 ? 21.482 -23.142 -24.463 1.00 85.75 88 ARG A N 1
ATOM 669 C CA . ARG A 1 88 ? 20.339 -22.501 -23.797 1.00 85.75 88 ARG A CA 1
ATOM 670 C C . ARG A 1 88 ? 18.986 -22.881 -24.396 1.00 85.75 88 ARG A C 1
ATOM 672 O O . ARG A 1 88 ? 17.977 -22.366 -23.932 1.00 85.75 88 ARG A O 1
ATOM 679 N N . ASN A 1 89 ? 18.961 -23.775 -25.386 1.00 86.69 89 ASN A N 1
ATOM 680 C CA . ASN A 1 89 ? 17.749 -24.221 -26.072 1.00 86.69 89 ASN A CA 1
ATOM 681 C C . ASN A 1 89 ? 16.902 -23.061 -26.644 1.00 86.69 89 ASN A C 1
ATOM 683 O O . ASN A 1 89 ? 15.690 -22.996 -26.440 1.00 86.69 89 ASN A O 1
ATOM 687 N N . ILE A 1 90 ? 17.559 -22.112 -27.322 1.00 90.12 90 ILE A N 1
ATOM 688 C CA . ILE A 1 90 ? 16.918 -20.950 -27.960 1.00 90.12 90 ILE A CA 1
ATOM 689 C C . ILE A 1 90 ? 17.004 -21.116 -29.474 1.00 90.12 90 ILE A C 1
ATOM 691 O O . ILE A 1 90 ? 18.107 -21.148 -30.018 1.00 90.12 90 ILE A O 1
ATOM 695 N N . ALA A 1 91 ? 15.866 -21.165 -30.167 1.00 92.44 91 ALA A N 1
ATOM 696 C CA . ALA A 1 91 ? 15.845 -21.238 -31.623 1.00 92.44 91 ALA A CA 1
ATOM 697 C C . ALA A 1 91 ? 16.449 -19.973 -32.245 1.00 92.44 91 ALA A C 1
ATOM 699 O O . ALA A 1 91 ? 16.190 -18.851 -31.798 1.00 92.44 91 ALA A O 1
ATOM 700 N N . LEU A 1 92 ? 17.252 -20.150 -33.294 1.00 94.00 92 LEU A N 1
ATOM 701 C CA . LEU A 1 92 ? 17.938 -19.050 -33.964 1.00 94.00 92 LEU A CA 1
ATOM 702 C C . LEU A 1 92 ? 17.662 -19.084 -35.461 1.00 94.00 92 LEU A C 1
ATOM 704 O O . LEU A 1 92 ? 17.962 -20.065 -36.143 1.00 94.00 92 LEU A O 1
ATOM 708 N N . VAL A 1 93 ? 17.101 -17.992 -35.967 1.00 94.38 93 VAL A N 1
ATOM 709 C CA . VAL A 1 93 ? 16.679 -17.831 -37.358 1.00 94.38 93 VAL A CA 1
ATOM 710 C C . VAL A 1 93 ? 17.354 -16.594 -37.933 1.00 94.38 93 VAL A C 1
ATOM 712 O O . VAL A 1 93 ? 17.421 -15.566 -37.268 1.00 94.38 93 VAL A O 1
ATOM 715 N N . GLU A 1 94 ? 17.829 -16.660 -39.171 1.00 94.81 94 GLU A N 1
ATOM 716 C CA . GLU A 1 94 ? 18.332 -15.498 -39.910 1.00 94.81 94 GLU A CA 1
ATOM 717 C C . GLU A 1 94 ? 17.463 -15.203 -41.139 1.00 94.81 94 GLU A C 1
ATOM 719 O O . GLU A 1 94 ? 16.859 -16.107 -41.719 1.00 94.81 94 GLU A O 1
ATOM 724 N N . THR A 1 95 ? 17.383 -13.937 -41.543 1.00 95.31 95 THR A N 1
ATOM 725 C CA . THR A 1 95 ? 16.717 -13.516 -42.782 1.00 95.31 95 THR A CA 1
ATOM 726 C C . THR A 1 95 ? 17.401 -12.299 -43.408 1.00 95.31 95 THR A C 1
ATOM 728 O O . THR A 1 95 ? 17.958 -11.437 -42.722 1.00 95.31 95 THR A O 1
ATOM 731 N N . GLU A 1 96 ? 17.324 -12.224 -44.736 1.00 95.88 96 GLU A N 1
ATOM 732 C CA . GLU A 1 96 ? 17.778 -11.086 -45.545 1.00 95.88 96 GLU A CA 1
ATOM 733 C C . GLU A 1 96 ? 16.855 -9.862 -45.407 1.00 95.88 96 GLU A C 1
ATOM 735 O O . GLU A 1 96 ? 17.248 -8.735 -45.709 1.00 95.88 96 GLU A O 1
ATOM 740 N N . ASP A 1 97 ? 15.619 -10.056 -44.934 1.00 96.00 97 ASP A N 1
ATOM 741 C CA . ASP A 1 97 ? 14.657 -8.969 -44.759 1.00 96.00 97 ASP A CA 1
ATOM 742 C C . ASP A 1 97 ? 15.117 -7.962 -43.687 1.00 96.00 97 ASP A C 1
ATOM 744 O O . ASP A 1 97 ? 15.691 -8.320 -42.654 1.00 96.00 97 ASP A O 1
ATOM 748 N N . THR A 1 98 ? 14.795 -6.679 -43.886 1.00 96.06 98 THR A N 1
ATOM 749 C CA . THR A 1 98 ? 15.020 -5.648 -42.861 1.00 96.06 98 THR A CA 1
ATOM 750 C C . THR A 1 98 ? 14.126 -5.873 -41.644 1.00 96.06 98 THR A C 1
ATOM 752 O O . THR A 1 98 ? 13.018 -6.396 -41.773 1.00 96.06 98 THR A O 1
ATOM 755 N N . THR A 1 99 ? 14.545 -5.395 -40.467 1.00 94.25 99 THR A N 1
ATOM 756 C CA . THR A 1 99 ? 13.747 -5.48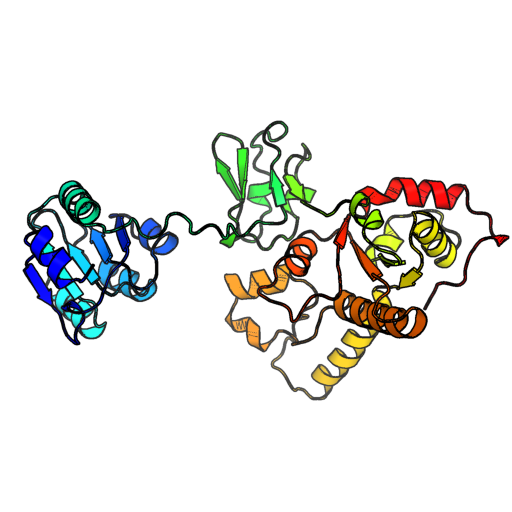0 -39.228 1.00 94.25 99 THR A CA 1
ATOM 757 C C . THR A 1 99 ? 12.309 -4.987 -39.427 1.00 94.25 99 THR A C 1
ATOM 759 O O . THR A 1 99 ? 11.365 -5.669 -39.038 1.00 94.25 99 THR A O 1
ATOM 762 N N . PHE A 1 100 ? 12.128 -3.853 -40.116 1.00 93.94 100 PHE A N 1
ATOM 763 C CA . PHE A 1 100 ? 10.809 -3.304 -40.445 1.00 93.94 100 PHE A CA 1
ATOM 764 C C . PHE A 1 100 ? 9.962 -4.266 -41.291 1.00 93.94 100 PHE A C 1
ATOM 766 O O . PHE A 1 100 ? 8.792 -4.499 -40.995 1.00 93.94 100 PHE A O 1
ATOM 773 N N . THR A 1 101 ? 10.562 -4.856 -42.327 1.00 94.25 101 THR A N 1
ATOM 774 C CA . THR A 1 101 ? 9.878 -5.788 -43.234 1.00 94.25 101 THR A CA 1
ATOM 775 C C . THR A 1 101 ? 9.454 -7.057 -42.503 1.00 94.25 101 THR A C 1
ATOM 777 O O . THR A 1 101 ? 8.324 -7.511 -42.672 1.00 94.25 101 THR A O 1
ATOM 780 N N . VAL A 1 102 ? 10.334 -7.599 -41.658 1.00 95.88 102 VAL A N 1
ATOM 781 C CA . VAL A 1 102 ? 10.041 -8.763 -40.813 1.00 95.88 102 VAL A CA 1
ATOM 782 C C . VAL A 1 102 ? 8.858 -8.474 -39.894 1.00 95.88 102 VAL A C 1
ATOM 784 O O . VAL A 1 102 ? 7.899 -9.243 -39.886 1.00 95.88 102 VAL A O 1
ATOM 787 N N . CYS A 1 103 ? 8.879 -7.338 -39.190 1.00 94.19 103 CYS A N 1
ATOM 788 C CA . CYS A 1 103 ? 7.776 -6.927 -38.321 1.00 94.19 103 CYS A CA 1
ATOM 789 C C . CYS A 1 103 ? 6.459 -6.822 -39.100 1.00 94.19 103 CYS A C 1
ATOM 791 O O . CYS A 1 103 ? 5.459 -7.398 -38.686 1.00 94.19 103 CYS A O 1
ATOM 793 N N . GLY A 1 104 ? 6.463 -6.151 -40.258 1.00 94.12 104 GLY A N 1
ATOM 794 C CA . GLY A 1 104 ? 5.266 -5.992 -41.088 1.00 94.12 104 GLY A CA 1
ATOM 795 C C . GLY A 1 104 ? 4.699 -7.320 -41.597 1.00 94.12 104 GLY A C 1
ATOM 796 O O . GLY A 1 104 ? 3.490 -7.540 -41.534 1.00 94.12 104 GLY A O 1
ATOM 797 N N . LYS A 1 105 ? 5.562 -8.234 -42.057 1.00 95.12 105 LYS A N 1
ATOM 798 C CA . LYS A 1 105 ? 5.156 -9.560 -42.544 1.00 95.12 105 LYS A CA 1
ATOM 799 C C . LYS A 1 105 ? 4.581 -10.434 -41.430 1.00 95.12 105 LYS A C 1
ATOM 801 O O . LYS A 1 105 ? 3.527 -11.037 -41.615 1.00 95.12 105 LYS A O 1
ATOM 806 N N . LEU A 1 106 ? 5.249 -10.486 -40.277 1.00 94.25 106 LEU A N 1
ATOM 807 C CA . LEU A 1 106 ? 4.775 -11.262 -39.130 1.00 94.25 106 LEU A CA 1
ATOM 808 C C . LEU A 1 106 ? 3.472 -10.686 -38.574 1.00 94.25 106 LEU A C 1
ATOM 810 O O . LEU A 1 106 ? 2.539 -11.442 -38.305 1.00 94.25 106 LEU A O 1
ATOM 814 N N . HIS A 1 107 ? 3.371 -9.359 -38.482 1.00 91.69 107 HIS A N 1
ATOM 815 C CA . HIS A 1 107 ? 2.151 -8.694 -38.040 1.00 91.69 107 HIS A CA 1
ATOM 816 C C . HIS A 1 107 ? 0.971 -8.966 -38.979 1.00 91.69 107 HIS A C 1
ATOM 818 O O . HIS A 1 107 ? -0.104 -9.350 -38.523 1.00 91.69 107 HIS A O 1
ATOM 824 N N . GLY A 1 108 ? 1.186 -8.875 -40.296 1.00 90.06 108 GLY A N 1
ATOM 825 C CA . GLY A 1 108 ? 0.183 -9.243 -41.300 1.00 90.06 108 GLY A CA 1
ATOM 826 C C . GLY A 1 108 ? -0.238 -10.718 -41.245 1.00 90.06 108 GLY A C 1
ATOM 827 O O . GLY A 1 108 ? -1.358 -11.045 -41.628 1.00 90.06 108 GLY A O 1
ATOM 828 N N . GLY A 1 109 ? 0.623 -11.601 -40.729 1.00 88.06 109 GLY A N 1
ATOM 829 C CA . GLY A 1 109 ? 0.311 -13.007 -40.459 1.00 88.06 109 GLY A CA 1
ATOM 830 C C . GLY A 1 109 ? -0.427 -13.260 -39.136 1.00 88.06 109 GLY A C 1
ATOM 831 O O . GLY A 1 109 ? -0.721 -14.410 -38.822 1.00 88.06 109 GLY A O 1
ATOM 832 N N . GLY A 1 110 ? -0.720 -12.220 -38.349 1.00 87.06 110 GLY A N 1
ATOM 833 C CA . GLY A 1 110 ? -1.413 -12.331 -37.061 1.00 87.06 110 GLY A CA 1
ATOM 834 C C . GLY A 1 110 ? -0.495 -12.382 -35.836 1.00 87.06 110 GLY A C 1
ATOM 835 O O . GLY A 1 110 ? -0.986 -12.600 -34.727 1.00 87.06 110 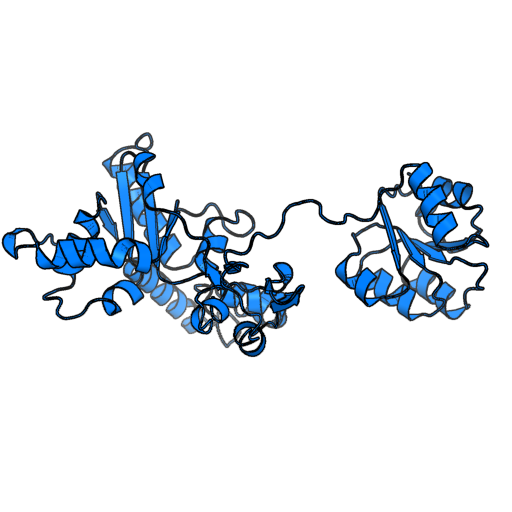GLY A O 1
ATOM 836 N N . MET A 1 111 ? 0.816 -12.165 -35.998 1.00 88.75 111 MET A N 1
ATOM 837 C CA . MET A 1 111 ? 1.721 -11.973 -34.862 1.00 88.75 111 MET A CA 1
ATOM 838 C C . MET A 1 111 ? 1.419 -10.630 -34.191 1.00 88.75 111 MET A C 1
ATOM 840 O O . MET A 1 111 ? 1.378 -9.581 -34.842 1.00 88.75 111 MET A O 1
ATOM 844 N N . ARG A 1 112 ? 1.209 -10.641 -32.878 1.00 84.81 112 ARG A N 1
ATOM 845 C CA . ARG A 1 112 ? 0.996 -9.406 -32.121 1.00 84.81 112 ARG A CA 1
ATOM 846 C C . ARG A 1 112 ? 2.326 -8.864 -31.617 1.00 84.81 112 ARG A C 1
ATOM 848 O O . ARG A 1 112 ? 3.307 -9.591 -31.501 1.00 84.81 112 ARG A O 1
ATOM 855 N N . GLU A 1 113 ? 2.364 -7.577 -31.329 1.00 78.25 113 GLU A N 1
ATOM 856 C CA . GLU A 1 113 ? 3.450 -7.036 -30.521 1.00 78.25 113 GLU A CA 1
ATOM 857 C C . GLU A 1 113 ? 3.370 -7.676 -29.122 1.00 78.25 113 GLU A C 1
ATOM 859 O O . GLU A 1 113 ? 2.272 -7.764 -28.561 1.00 78.25 113 GLU A O 1
ATOM 864 N N . SER A 1 114 ? 4.505 -8.180 -28.609 1.00 64.12 114 SER A N 1
ATOM 865 C CA . SER A 1 114 ? 4.685 -8.593 -27.200 1.00 64.12 114 SER A CA 1
ATOM 866 C C . SER A 1 114 ? 4.049 -7.539 -26.327 1.00 64.12 114 SER A C 1
ATOM 868 O O . SER A 1 114 ? 4.351 -6.365 -26.538 1.00 64.12 114 SER A O 1
ATOM 870 N N . SER A 1 115 ? 3.097 -7.930 -25.471 1.00 51.72 115 SER A N 1
ATOM 871 C CA . SER A 1 115 ? 2.107 -6.988 -24.967 1.00 51.72 115 SER A CA 1
ATOM 872 C C . SER A 1 115 ? 2.760 -5.733 -24.402 1.00 51.72 115 SER A C 1
ATOM 874 O O . SER A 1 115 ? 3.283 -5.660 -23.293 1.00 51.72 115 SER A O 1
ATOM 876 N N . VAL A 1 116 ? 2.625 -4.674 -25.187 1.00 49.09 116 VAL A N 1
ATOM 877 C CA . VAL A 1 116 ? 2.470 -3.342 -24.655 1.00 49.09 116 VAL A CA 1
ATOM 878 C C . VAL A 1 116 ? 1.173 -3.419 -23.854 1.00 49.09 116 VAL A C 1
ATOM 880 O O . VAL A 1 116 ? 0.085 -3.338 -24.413 1.00 49.09 116 VAL A O 1
ATOM 883 N N . PHE A 1 117 ? 1.301 -3.674 -22.552 1.00 40.47 117 PHE A N 1
ATOM 884 C CA . PHE A 1 117 ? 0.205 -3.702 -21.588 1.00 40.47 117 PHE A CA 1
ATOM 885 C C . PHE A 1 117 ? -0.962 -4.643 -21.953 1.00 40.47 117 PHE A C 1
ATOM 887 O O . PHE A 1 117 ? -1.996 -4.213 -22.464 1.00 40.47 117 PHE A O 1
ATOM 894 N N . ARG A 1 118 ? -0.942 -5.891 -21.463 1.00 37.84 118 ARG A N 1
ATOM 895 C CA . ARG A 1 118 ? -2.173 -6.358 -20.804 1.00 37.84 118 ARG A CA 1
ATOM 896 C C . ARG A 1 118 ? -2.342 -5.518 -19.543 1.00 37.84 118 ARG A C 1
ATOM 898 O O . ARG A 1 118 ? -1.612 -5.695 -18.572 1.00 37.84 118 ARG A O 1
ATOM 905 N N . GLU A 1 119 ? -3.287 -4.582 -19.574 1.00 38.81 119 GLU A N 1
ATOM 906 C CA . GLU A 1 119 ? -3.767 -3.833 -18.413 1.00 38.81 119 GLU A CA 1
ATOM 907 C C . GLU A 1 119 ? -4.196 -4.786 -17.279 1.00 38.81 119 GLU A C 1
ATOM 909 O O . GLU A 1 119 ? -5.365 -5.076 -17.055 1.00 38.81 119 GLU A O 1
ATOM 914 N N . LYS A 1 120 ? -3.245 -5.211 -16.462 1.00 41.78 120 LYS A N 1
ATOM 915 C CA . LYS A 1 120 ? -3.302 -4.805 -15.071 1.00 41.78 120 LYS A CA 1
ATOM 916 C C . LYS A 1 120 ? -2.189 -3.796 -14.913 1.00 41.78 120 LYS A C 1
ATOM 918 O O . LYS A 1 120 ? -1.090 -4.139 -14.494 1.00 41.78 120 LYS A O 1
ATOM 923 N N . HIS A 1 121 ? -2.459 -2.539 -15.274 1.00 46.09 121 HIS A N 1
ATOM 924 C CA . HIS A 1 121 ? -1.682 -1.450 -14.700 1.00 46.09 121 HIS A CA 1
ATOM 925 C C . HIS A 1 121 ? -1.600 -1.749 -13.203 1.00 46.09 121 HIS A C 1
ATOM 927 O O . HIS A 1 121 ? -2.639 -1.774 -12.544 1.00 46.09 121 HIS A O 1
ATOM 933 N N . ARG A 1 122 ? -0.408 -2.034 -12.667 1.00 54.41 122 ARG A N 1
ATOM 934 C CA . ARG A 1 122 ? -0.200 -1.958 -11.224 1.00 54.41 122 ARG A CA 1
ATOM 935 C C . ARG A 1 122 ? -0.538 -0.522 -10.856 1.00 54.41 122 ARG A C 1
ATOM 937 O O . ARG A 1 122 ? 0.233 0.404 -11.105 1.00 54.41 122 ARG A O 1
ATOM 944 N N . VAL A 1 123 ? -1.774 -0.298 -10.420 1.00 62.00 123 VAL A N 1
ATOM 945 C CA . VAL A 1 123 ? -2.255 1.039 -10.108 1.00 62.00 123 VAL A CA 1
ATOM 946 C C . VAL A 1 123 ? -1.659 1.363 -8.759 1.00 62.00 123 VAL A C 1
ATOM 948 O O . VAL A 1 123 ? -2.193 0.978 -7.725 1.00 62.00 123 VAL A O 1
ATOM 951 N N . THR A 1 124 ? -0.544 2.087 -8.767 1.00 79.75 124 THR A N 1
ATOM 952 C CA . THR A 1 124 ? 0.007 2.582 -7.513 1.00 79.75 124 THR A CA 1
ATOM 953 C C . THR A 1 124 ? -1.020 3.477 -6.838 1.00 79.75 124 THR A C 1
ATOM 955 O O . THR A 1 124 ? -1.653 4.326 -7.475 1.00 79.75 124 THR A O 1
ATOM 958 N N . SER A 1 125 ? -1.091 3.394 -5.522 1.00 88.12 125 SER A N 1
ATOM 959 C CA . SER A 1 125 ? -1.853 4.273 -4.657 1.00 88.12 125 SER A CA 1
ATOM 960 C C . SER A 1 125 ? -1.321 5.710 -4.644 1.00 88.12 125 SER A C 1
ATOM 962 O O . SER A 1 125 ? -1.748 6.489 -3.800 1.00 88.12 125 SER A O 1
ATOM 964 N N . ILE A 1 126 ? -0.365 6.072 -5.504 1.00 91.44 126 ILE A N 1
ATOM 965 C CA . ILE A 1 126 ? 0.250 7.396 -5.615 1.00 91.44 126 ILE A CA 1
ATOM 966 C C . ILE A 1 126 ? 0.007 7.929 -7.030 1.00 91.44 126 ILE A C 1
ATOM 968 O O . ILE A 1 126 ? 0.368 7.289 -8.011 1.00 91.44 126 ILE A O 1
ATOM 972 N N . LYS A 1 127 ? -0.568 9.128 -7.144 1.00 91.12 127 LYS A N 1
ATOM 973 C CA . LYS A 1 127 ? -0.805 9.819 -8.419 1.00 91.12 127 LYS A CA 1
ATOM 974 C C . LYS A 1 127 ? -0.242 11.236 -8.400 1.00 91.12 127 LYS A C 1
ATOM 976 O O . LYS A 1 127 ? -0.149 11.868 -7.348 1.00 91.12 127 LYS A O 1
ATOM 981 N N . THR A 1 128 ? 0.108 11.740 -9.577 1.00 91.94 128 THR A N 1
ATOM 982 C CA . THR A 1 128 ? 0.538 13.127 -9.778 1.00 91.94 128 THR A CA 1
ATOM 983 C C . THR A 1 128 ? -0.611 13.943 -10.368 1.00 91.94 128 THR A C 1
ATOM 985 O O . THR A 1 128 ? -1.236 13.539 -11.340 1.00 91.94 128 THR A O 1
ATOM 988 N N . ASP A 1 129 ? -0.884 15.102 -9.779 1.00 94.25 129 ASP A N 1
ATOM 989 C CA . ASP A 1 129 ? -1.746 16.145 -10.328 1.00 94.25 129 ASP A CA 1
ATOM 990 C C . ASP A 1 129 ? -0.920 17.029 -11.270 1.00 94.25 129 ASP A C 1
ATOM 992 O O . ASP A 1 129 ? -0.134 17.884 -10.837 1.00 94.25 129 ASP A O 1
ATOM 996 N N . ASP A 1 130 ? -1.099 16.821 -12.572 1.00 91.88 130 ASP A N 1
ATOM 997 C CA . ASP A 1 130 ? -0.341 17.517 -13.611 1.00 91.88 130 ASP A CA 1
ATOM 998 C C . ASP A 1 130 ? -0.571 19.029 -13.613 1.00 91.88 130 ASP A C 1
ATOM 1000 O O . ASP A 1 130 ? 0.337 19.785 -13.972 1.00 91.88 130 ASP A O 1
ATOM 1004 N N . LYS A 1 131 ? -1.731 19.506 -13.146 1.00 94.81 131 LYS A N 1
ATOM 1005 C CA . LYS A 1 131 ? -2.021 20.946 -13.069 1.00 94.81 131 LYS A CA 1
ATOM 1006 C C . LYS A 1 131 ? -1.193 21.624 -11.979 1.00 94.81 131 LYS A C 1
ATOM 1008 O O . LYS A 1 131 ? -0.820 22.785 -12.117 1.00 94.81 131 LYS A O 1
ATOM 1013 N N . ARG A 1 132 ? -0.872 20.903 -10.901 1.00 95.94 132 ARG A N 1
ATOM 1014 C CA . ARG A 1 132 ? -0.081 21.427 -9.772 1.00 95.94 132 ARG A CA 1
ATOM 1015 C C . ARG A 1 132 ? 1.412 21.141 -9.894 1.00 95.94 132 ARG A C 1
ATOM 1017 O O . ARG A 1 132 ? 2.221 21.860 -9.301 1.00 95.94 132 ARG A O 1
ATOM 1024 N N . CYS A 1 133 ? 1.786 20.085 -10.612 1.00 96.31 133 CYS A N 1
ATOM 1025 C CA . CYS A 1 133 ? 3.170 19.642 -10.707 1.00 96.31 133 CYS A CA 1
ATOM 1026 C C . CYS A 1 133 ? 4.013 20.604 -11.553 1.00 96.31 133 CYS A C 1
ATOM 1028 O O . CYS A 1 133 ? 3.718 20.850 -12.719 1.00 96.31 133 CYS A O 1
ATOM 1030 N N . ALA A 1 134 ? 5.095 21.120 -10.973 1.00 94.75 134 ALA A N 1
ATOM 1031 C CA . ALA A 1 134 ? 6.025 22.032 -11.642 1.00 94.75 134 ALA A CA 1
ATOM 1032 C C . ALA A 1 134 ? 7.311 21.342 -12.142 1.00 94.75 134 ALA A C 1
ATOM 1034 O O . ALA A 1 134 ? 8.258 22.021 -12.514 1.00 94.75 134 ALA A O 1
ATOM 1035 N N . GLY A 1 135 ? 7.408 20.009 -12.061 1.00 93.00 135 GLY A N 1
ATOM 1036 C CA . GLY A 1 135 ? 8.615 19.284 -12.489 1.00 93.00 135 GLY A CA 1
ATOM 1037 C C . GLY A 1 135 ? 9.860 19.521 -11.620 1.00 93.00 135 GLY A C 1
ATOM 1038 O O . GLY A 1 135 ? 10.957 19.160 -12.017 1.00 93.00 135 GLY A O 1
ATOM 1039 N N . CYS A 1 136 ? 9.712 20.079 -10.413 1.00 94.12 136 CYS A N 1
ATOM 1040 C CA . CYS A 1 136 ? 10.809 20.517 -9.532 1.00 94.12 136 CYS A CA 1
ATOM 1041 C C . CYS A 1 136 ? 11.699 19.408 -8.917 1.00 94.12 136 CYS A C 1
ATOM 1043 O O . CYS A 1 136 ? 12.428 19.685 -7.971 1.00 94.12 136 CYS A O 1
ATOM 1045 N N . VAL A 1 137 ? 11.600 18.155 -9.376 1.00 94.00 137 VAL A N 1
ATOM 1046 C CA . VAL A 1 137 ? 12.443 16.986 -9.022 1.00 94.00 137 VAL A CA 1
ATOM 1047 C C . VAL A 1 137 ? 12.610 16.591 -7.540 1.00 94.00 137 VAL A C 1
ATOM 1049 O O . VAL A 1 137 ? 13.286 15.603 -7.263 1.00 94.00 137 VAL A O 1
ATOM 1052 N N . HIS A 1 138 ? 11.968 17.258 -6.577 1.00 96.56 138 HIS A N 1
ATOM 1053 C CA . HIS A 1 138 ? 12.071 16.909 -5.146 1.00 96.56 138 HIS A CA 1
ATOM 1054 C C . HIS A 1 138 ? 11.677 15.447 -4.881 1.00 96.56 138 HIS A C 1
ATOM 1056 O O . HIS A 1 138 ? 12.381 14.704 -4.203 1.00 96.56 138 HIS A O 1
ATOM 1062 N N . CYS A 1 139 ? 10.580 15.007 -5.500 1.00 96.12 139 CYS A N 1
ATOM 1063 C CA . CYS A 1 139 ? 10.102 13.630 -5.430 1.00 96.12 139 CYS A CA 1
ATOM 1064 C C . CYS A 1 139 ? 11.069 12.620 -6.070 1.00 96.12 139 CYS A C 1
ATOM 1066 O O . CYS A 1 139 ? 11.182 11.504 -5.570 1.00 96.12 139 CYS A O 1
ATOM 1068 N N . VAL A 1 140 ? 11.789 13.010 -7.129 1.00 93.88 140 VAL A N 1
ATOM 1069 C CA . VAL A 1 140 ? 12.786 12.163 -7.806 1.00 93.88 140 VAL A CA 1
ATOM 1070 C C . VAL A 1 140 ? 13.973 11.899 -6.882 1.00 93.88 140 VAL A C 1
ATOM 1072 O O . VAL A 1 140 ? 14.329 10.744 -6.677 1.00 93.88 140 VAL A O 1
ATOM 1075 N N . ARG A 1 141 ? 14.533 12.950 -6.268 1.00 93.75 141 ARG A N 1
ATOM 1076 C CA . ARG A 1 141 ? 15.725 12.857 -5.401 1.00 93.75 141 ARG A CA 1
ATOM 1077 C C . ARG A 1 141 ? 15.501 12.029 -4.134 1.00 93.75 141 ARG A C 1
ATOM 1079 O O . ARG A 1 141 ? 16.429 11.414 -3.633 1.00 93.75 141 ARG A O 1
ATOM 1086 N N . THR A 1 142 ? 14.279 12.027 -3.609 1.00 96.69 142 THR A N 1
ATOM 1087 C CA . THR A 1 142 ? 13.930 11.334 -2.361 1.00 96.69 142 THR A CA 1
ATOM 1088 C C . THR A 1 142 ? 13.480 9.880 -2.571 1.00 96.69 142 THR A C 1
ATOM 1090 O O . THR A 1 142 ? 13.393 9.124 -1.605 1.00 96.69 142 THR A O 1
ATOM 1093 N N . CYS A 1 143 ? 13.147 9.461 -3.796 1.00 95.31 143 CYS A N 1
ATOM 1094 C CA . CYS A 1 143 ? 12.559 8.141 -4.025 1.00 95.31 143 CYS A CA 1
ATOM 1095 C C . CYS A 1 143 ? 13.580 7.010 -3.773 1.00 95.31 143 CYS A C 1
ATOM 1097 O O . CYS A 1 143 ? 14.544 6.900 -4.530 1.00 95.31 143 CYS A O 1
ATOM 1099 N N . PRO A 1 144 ? 13.362 6.114 -2.788 1.00 92.94 144 PRO A N 1
ATOM 1100 C CA . PRO A 1 144 ? 14.368 5.124 -2.387 1.00 92.94 144 PRO A CA 1
ATOM 1101 C C . PRO A 1 144 ? 14.647 4.069 -3.464 1.00 92.94 144 PRO A C 1
ATOM 1103 O O . PRO A 1 144 ? 15.746 3.520 -3.522 1.00 92.94 144 PRO A O 1
ATOM 1106 N N . THR A 1 145 ? 13.663 3.784 -4.319 1.00 91.62 145 THR A N 1
ATOM 1107 C CA . THR A 1 145 ? 13.770 2.842 -5.443 1.00 91.62 145 THR A CA 1
ATOM 1108 C C . THR A 1 145 ? 13.951 3.537 -6.787 1.00 91.62 145 THR A C 1
ATOM 1110 O O . THR A 1 145 ? 13.943 2.872 -7.823 1.00 91.62 145 THR A O 1
ATOM 1113 N N . GLU A 1 146 ? 14.106 4.867 -6.781 1.00 91.75 146 GLU A N 1
ATOM 1114 C CA . GLU A 1 146 ? 14.192 5.710 -7.975 1.00 91.75 146 GLU A CA 1
ATOM 1115 C C . GLU A 1 146 ? 13.056 5.425 -8.970 1.00 91.75 146 GLU A C 1
ATOM 1117 O O . GLU A 1 146 ? 13.262 5.369 -10.180 1.00 91.75 146 GLU A O 1
ATOM 1122 N N . ALA A 1 147 ? 11.839 5.223 -8.471 1.00 90.12 147 ALA A N 1
ATOM 1123 C CA . ALA A 1 147 ? 10.668 4.917 -9.287 1.00 90.12 147 ALA A CA 1
ATOM 1124 C C . ALA A 1 147 ? 10.119 6.134 -10.056 1.00 90.12 147 ALA A C 1
ATOM 1126 O O . ALA A 1 147 ? 9.204 5.987 -10.854 1.00 90.12 147 ALA A O 1
ATOM 1127 N N . ILE A 1 148 ? 10.626 7.348 -9.820 1.00 91.06 148 ILE A N 1
ATOM 1128 C CA . ILE A 1 148 ? 10.056 8.582 -10.381 1.00 91.06 148 ILE A CA 1
ATOM 1129 C C . ILE A 1 148 ? 10.985 9.159 -11.452 1.00 91.06 148 ILE A C 1
ATOM 1131 O O . ILE A 1 148 ? 12.198 9.255 -11.252 1.00 91.06 148 ILE A O 1
ATOM 1135 N N . ARG A 1 149 ? 10.421 9.563 -12.592 1.00 85.00 149 ARG A N 1
ATOM 1136 C CA . ARG A 1 149 ? 11.106 10.290 -13.675 1.00 85.00 149 ARG A CA 1
ATOM 1137 C C . ARG A 1 149 ? 10.324 11.550 -14.034 1.00 85.00 149 ARG A C 1
ATOM 1139 O O . ARG A 1 149 ? 9.141 11.656 -13.717 1.00 85.00 149 ARG A O 1
ATOM 1146 N N . ILE A 1 150 ? 10.974 12.505 -14.695 1.00 86.88 150 ILE A N 1
ATOM 1147 C CA . ILE A 1 150 ? 10.277 13.649 -15.288 1.00 86.88 150 ILE A CA 1
ATOM 1148 C C . ILE A 1 150 ? 9.960 13.315 -16.744 1.00 86.88 150 ILE A C 1
ATOM 1150 O O . ILE A 1 150 ? 10.869 13.061 -17.528 1.00 86.88 150 ILE A O 1
ATOM 1154 N N . LYS A 1 151 ? 8.674 13.305 -17.093 1.00 75.38 151 LYS A N 1
ATOM 1155 C CA . LYS A 1 151 ? 8.171 13.168 -18.466 1.00 75.38 151 LYS A CA 1
ATOM 1156 C C . LYS A 1 151 ? 7.255 14.354 -18.743 1.00 75.38 151 LYS A C 1
ATOM 1158 O O . LYS A 1 151 ? 6.435 14.690 -17.895 1.00 75.38 151 LYS A O 1
ATOM 1163 N N . ASN A 1 152 ? 7.418 15.024 -19.884 1.00 83.06 152 ASN A N 1
ATOM 1164 C CA . ASN A 1 152 ? 6.619 16.203 -20.255 1.00 83.06 152 ASN A CA 1
ATOM 1165 C C . ASN A 1 152 ? 6.567 17.280 -19.152 1.00 83.06 152 ASN A C 1
ATOM 1167 O O . ASN A 1 152 ? 5.512 17.832 -18.858 1.00 83.06 152 ASN A O 1
ATOM 1171 N N . MET A 1 153 ? 7.702 17.548 -18.493 1.00 85.38 153 MET A N 1
ATOM 1172 C CA . MET A 1 153 ? 7.812 18.482 -17.356 1.00 85.38 153 MET A CA 1
ATOM 1173 C C . MET A 1 153 ? 7.002 18.096 -16.100 1.00 85.38 153 MET A C 1
ATOM 1175 O O . MET A 1 153 ? 6.872 18.901 -15.175 1.00 85.38 153 MET A O 1
ATOM 1179 N N . LYS A 1 154 ? 6.482 16.866 -16.017 1.00 88.75 154 LYS A N 1
ATOM 1180 C CA . LYS A 1 154 ? 5.703 16.352 -14.881 1.00 88.75 154 LYS A CA 1
ATOM 1181 C C . LYS A 1 154 ? 6.344 15.104 -14.287 1.00 88.75 154 LYS A C 1
ATOM 1183 O O . LYS A 1 154 ? 7.091 14.384 -14.943 1.00 88.75 154 LYS A O 1
ATOM 1188 N N . ALA A 1 155 ? 6.070 14.865 -13.009 1.00 90.06 155 ALA A N 1
ATOM 1189 C CA . ALA A 1 155 ? 6.547 13.679 -12.309 1.00 90.06 155 ALA A CA 1
ATOM 1190 C C . ALA A 1 155 ? 5.705 12.459 -12.706 1.00 90.06 155 ALA A C 1
ATOM 1192 O O . ALA A 1 155 ? 4.521 12.396 -12.382 1.00 90.06 155 ALA A O 1
ATOM 1193 N N . ALA A 1 156 ? 6.336 11.484 -13.351 1.00 87.44 156 ALA A N 1
ATOM 1194 C CA . ALA A 1 156 ? 5.746 10.201 -13.704 1.00 87.44 156 ALA A CA 1
ATOM 1195 C C . ALA A 1 156 ? 6.313 9.107 -12.789 1.00 87.44 156 ALA A C 1
ATOM 1197 O O . ALA A 1 156 ? 7.533 8.974 -12.656 1.00 87.44 156 ALA A O 1
ATOM 1198 N N . VAL A 1 157 ? 5.428 8.343 -12.149 1.00 87.69 157 VAL A N 1
ATOM 1199 C CA . VAL A 1 157 ? 5.786 7.221 -11.273 1.00 87.69 157 VAL A CA 1
ATOM 1200 C C . VAL A 1 157 ? 5.761 5.935 -12.098 1.00 87.69 157 VAL A C 1
ATOM 1202 O O . VAL A 1 157 ? 4.761 5.638 -12.742 1.00 87.69 157 VAL A O 1
ATOM 1205 N N . ASN A 1 158 ? 6.856 5.181 -12.088 1.00 84.31 158 ASN A N 1
ATOM 1206 C CA . ASN A 1 158 ? 6.905 3.811 -12.585 1.00 84.31 158 ASN A CA 1
ATOM 1207 C C . ASN A 1 158 ? 6.329 2.890 -11.500 1.00 84.31 158 ASN A C 1
ATOM 1209 O O . ASN A 1 158 ? 6.849 2.853 -10.381 1.00 84.31 158 ASN A O 1
ATOM 1213 N N . ALA A 1 159 ? 5.244 2.193 -11.829 1.00 83.12 159 ALA A N 1
ATOM 1214 C CA . ALA A 1 159 ? 4.516 1.361 -10.883 1.00 83.12 159 ALA A CA 1
ATOM 1215 C C . ALA A 1 159 ? 5.317 0.147 -10.406 1.00 83.12 159 ALA A C 1
ATOM 1217 O O . ALA A 1 159 ? 5.298 -0.162 -9.218 1.00 83.12 159 ALA A O 1
ATOM 1218 N N . ASP A 1 160 ? 6.083 -0.474 -11.298 1.00 80.56 160 ASP A N 1
ATOM 1219 C CA . ASP A 1 160 ? 6.815 -1.717 -11.031 1.00 80.56 160 ASP A CA 1
ATOM 1220 C C . ASP A 1 160 ? 7.950 -1.525 -10.028 1.00 80.56 160 ASP A C 1
ATOM 1222 O O . ASP A 1 160 ? 8.288 -2.423 -9.262 1.00 80.56 160 ASP A O 1
ATOM 1226 N N . ARG A 1 161 ? 8.514 -0.316 -9.985 1.00 86.00 161 ARG A N 1
ATOM 1227 C CA . ARG A 1 161 ? 9.557 0.065 -9.025 1.00 86.00 161 ARG A CA 1
ATOM 1228 C C . ARG A 1 161 ? 9.002 0.734 -7.774 1.00 86.00 161 ARG A C 1
ATOM 1230 O O . ARG A 1 161 ? 9.746 0.937 -6.808 1.00 86.00 161 ARG A O 1
ATOM 1237 N N . CYS A 1 162 ? 7.747 1.175 -7.786 1.00 91.00 162 CYS A N 1
ATOM 1238 C CA . CYS A 1 162 ? 7.189 1.934 -6.679 1.00 91.00 162 CYS A CA 1
ATOM 1239 C C . CYS A 1 162 ? 6.836 1.006 -5.516 1.00 91.00 162 CYS A C 1
ATOM 1241 O O . CYS A 1 162 ? 5.936 0.183 -5.603 1.00 91.00 162 CYS A O 1
ATOM 1243 N N . ILE A 1 163 ? 7.494 1.212 -4.377 1.00 92.56 163 ILE A N 1
ATOM 1244 C CA . ILE A 1 163 ? 7.143 0.542 -3.113 1.00 92.56 163 ILE A CA 1
ATOM 1245 C C . ILE A 1 163 ? 6.058 1.297 -2.332 1.00 92.56 163 ILE A C 1
ATOM 1247 O O . ILE A 1 163 ? 5.776 0.979 -1.181 1.00 92.56 163 ILE A O 1
ATOM 1251 N N . GLU A 1 164 ? 5.516 2.369 -2.920 1.00 93.62 164 GLU A N 1
ATOM 1252 C CA . GLU A 1 164 ? 4.409 3.160 -2.377 1.00 93.62 164 GLU A CA 1
ATOM 1253 C C . GLU A 1 164 ? 4.655 3.689 -0.957 1.00 93.62 164 GLU A C 1
ATOM 1255 O O . GLU A 1 164 ? 3.731 3.848 -0.169 1.00 93.62 164 GLU A O 1
ATOM 1260 N N . CYS A 1 165 ? 5.903 4.014 -0.612 1.00 94.69 165 CYS A N 1
ATOM 1261 C CA . CYS A 1 165 ? 6.273 4.496 0.724 1.00 94.69 165 CYS A CA 1
ATOM 1262 C C . CYS A 1 165 ? 5.797 5.928 1.040 1.00 94.69 165 CYS A C 1
ATOM 1264 O O . CYS A 1 165 ? 5.919 6.379 2.174 1.00 94.69 165 CYS A O 1
ATOM 1266 N N . GLY A 1 166 ? 5.311 6.673 0.041 1.00 94.81 166 GLY A N 1
ATOM 1267 C CA . GLY A 1 166 ? 4.732 8.008 0.235 1.00 94.81 166 GLY A CA 1
ATOM 1268 C C . GLY A 1 166 ? 5.748 9.132 0.458 1.00 94.81 166 GLY A C 1
ATOM 1269 O O . GLY A 1 166 ? 5.359 10.290 0.599 1.00 94.81 166 GLY A O 1
ATOM 1270 N N . MET A 1 167 ? 7.053 8.850 0.422 1.00 96.06 167 MET A N 1
ATOM 1271 C CA . MET A 1 167 ? 8.085 9.877 0.616 1.00 96.06 167 MET A CA 1
ATOM 1272 C C . MET A 1 167 ? 7.984 11.021 -0.405 1.00 96.06 167 MET A C 1
ATOM 1274 O O . MET A 1 167 ? 8.172 12.183 -0.056 1.00 96.06 167 MET A O 1
ATOM 1278 N N . CYS A 1 168 ? 7.605 10.710 -1.647 1.00 96.56 168 CYS A N 1
ATOM 1279 C CA . CYS A 1 168 ? 7.352 11.698 -2.696 1.00 96.56 168 CYS A CA 1
ATOM 1280 C C . CYS A 1 168 ? 6.150 12.614 -2.409 1.00 96.56 168 CYS A C 1
ATOM 1282 O O . CYS A 1 168 ? 6.192 13.784 -2.787 1.00 96.56 168 CYS A O 1
ATOM 1284 N N . VAL A 1 169 ? 5.114 12.109 -1.729 1.00 95.38 169 VAL A N 1
ATOM 1285 C CA . VAL A 1 169 ? 3.955 12.898 -1.278 1.00 95.38 169 VAL A CA 1
ATOM 1286 C C . VAL A 1 169 ? 4.411 13.907 -0.226 1.00 95.38 169 VAL A C 1
ATOM 1288 O O . VAL A 1 169 ? 4.114 15.094 -0.341 1.00 95.38 169 VAL A O 1
ATOM 1291 N N . LYS A 1 170 ? 5.197 13.448 0.759 1.00 94.38 170 LYS A N 1
ATOM 1292 C CA . LYS A 1 170 ? 5.685 14.270 1.876 1.00 94.38 170 LYS A CA 1
ATOM 1293 C C . LYS A 1 170 ? 6.543 15.453 1.420 1.00 94.38 170 LYS A C 1
ATOM 1295 O O . LYS A 1 170 ? 6.400 16.544 1.957 1.00 94.38 170 LYS A O 1
ATOM 1300 N N . VAL A 1 171 ? 7.435 15.245 0.450 1.00 96.88 171 VAL A N 1
ATOM 1301 C CA . VAL A 1 171 ? 8.403 16.275 0.020 1.00 96.88 171 VAL A CA 1
ATOM 1302 C C . VAL A 1 171 ? 7.891 17.192 -1.089 1.00 96.88 171 VAL A C 1
ATOM 1304 O O . VAL A 1 171 ? 8.615 18.090 -1.505 1.00 96.88 171 VAL A O 1
ATOM 1307 N N . CYS A 1 172 ? 6.688 16.969 -1.630 1.00 97.00 172 CYS A N 1
ATOM 1308 C CA . CYS A 1 172 ? 6.196 17.755 -2.759 1.00 97.00 172 CYS A CA 1
ATOM 1309 C C . CYS A 1 172 ? 5.731 19.154 -2.303 1.00 97.00 172 CYS A C 1
ATOM 1311 O O . CYS A 1 172 ? 4.651 19.261 -1.720 1.00 97.00 172 CYS A O 1
ATOM 1313 N N . PRO A 1 173 ? 6.438 20.251 -2.652 1.00 96.06 173 PRO A N 1
ATOM 1314 C CA . PRO A 1 173 ? 6.095 21.594 -2.165 1.00 96.06 173 PRO A CA 1
ATOM 1315 C C . PRO A 1 173 ? 4.796 22.147 -2.769 1.00 96.06 173 PRO A C 1
ATOM 1317 O O . PRO A 1 173 ? 4.225 23.111 -2.273 1.00 96.06 173 PRO A O 1
ATOM 1320 N N . ARG A 1 174 ? 4.323 21.555 -3.873 1.00 95.69 174 ARG A N 1
ATOM 1321 C CA . ARG A 1 174 ? 3.080 21.943 -4.561 1.00 95.69 174 ARG A CA 1
ATOM 1322 C C . ARG A 1 174 ? 1.903 21.031 -4.220 1.00 95.69 174 ARG A C 1
ATOM 1324 O O . ARG A 1 174 ? 0.831 21.198 -4.799 1.00 95.69 174 ARG A O 1
ATOM 1331 N N . HIS A 1 175 ? 2.113 20.037 -3.348 1.00 94.25 175 HIS A N 1
ATOM 1332 C CA . HIS A 1 175 ? 1.142 18.977 -3.055 1.00 94.25 175 HIS A CA 1
ATOM 1333 C C . HIS A 1 175 ? 0.541 18.368 -4.332 1.00 94.25 175 HIS A C 1
ATOM 1335 O O . HIS A 1 175 ? -0.664 18.134 -4.423 1.00 94.25 175 HIS A O 1
ATOM 1341 N N . ALA A 1 176 ? 1.381 18.194 -5.356 1.00 96.00 176 ALA A N 1
ATOM 1342 C CA . ALA A 1 176 ? 0.983 17.647 -6.645 1.00 96.00 176 ALA A CA 1
ATOM 1343 C C . ALA A 1 176 ? 1.004 16.115 -6.632 1.00 96.00 176 ALA A C 1
ATOM 1345 O O . ALA A 1 176 ? 0.155 15.495 -7.253 1.00 96.00 176 ALA A O 1
ATOM 1346 N N . VAL A 1 177 ? 1.938 15.501 -5.903 1.00 94.31 177 VAL A N 1
ATOM 1347 C CA . VAL A 1 177 ? 1.968 14.046 -5.703 1.00 94.31 177 VAL A CA 1
ATOM 1348 C C . VAL A 1 177 ? 1.073 13.709 -4.514 1.00 94.31 177 VAL A C 1
ATOM 1350 O O . VAL A 1 177 ? 1.305 14.218 -3.417 1.00 94.31 177 VAL A O 1
ATOM 1353 N N . LYS A 1 178 ? 0.042 12.890 -4.724 1.00 91.88 178 LYS A N 1
ATOM 1354 C CA . LYS A 1 178 ? -1.001 12.590 -3.735 1.00 91.88 178 LYS A CA 1
ATOM 1355 C C . LYS A 1 178 ? -1.318 11.098 -3.682 1.00 91.88 178 LYS A C 1
ATOM 1357 O O . LYS A 1 178 ? -1.200 10.420 -4.703 1.00 91.88 178 LYS A O 1
ATOM 1362 N N . PRO A 1 179 ? -1.760 10.586 -2.526 1.00 90.38 179 PRO A N 1
ATOM 1363 C CA . PRO A 1 179 ? -2.291 9.243 -2.448 1.00 90.38 179 PRO A CA 1
ATOM 1364 C C . PRO A 1 179 ? -3.715 9.146 -3.007 1.00 90.38 179 PRO A C 1
ATOM 1366 O O . PRO A 1 179 ? -4.477 10.110 -2.959 1.00 90.38 179 PRO A O 1
ATOM 1369 N N . VAL A 1 180 ? -4.082 7.964 -3.492 1.00 85.38 180 VAL A N 1
ATOM 1370 C CA . VAL A 1 180 ? -5.433 7.612 -3.948 1.00 85.38 180 VAL A CA 1
ATOM 1371 C C . VAL A 1 180 ? -6.098 6.754 -2.878 1.00 85.38 180 VAL A C 1
ATOM 1373 O O . VAL A 1 180 ? -6.064 5.531 -2.944 1.00 85.38 180 VAL A O 1
ATOM 1376 N N . VAL A 1 181 ? -6.662 7.394 -1.860 1.00 78.88 181 VAL A N 1
ATOM 1377 C CA . VAL A 1 181 ? -7.363 6.720 -0.752 1.00 78.88 181 VAL A CA 1
ATOM 1378 C C . VAL A 1 181 ? -8.855 6.551 -1.037 1.00 78.88 181 VAL A C 1
ATOM 1380 O O . VAL A 1 181 ? -9.386 7.182 -1.952 1.00 78.88 181 VAL A O 1
ATOM 1383 N N . GLY A 1 182 ? -9.524 5.701 -0.253 1.00 72.12 182 GLY A N 1
ATOM 1384 C CA . GLY A 1 182 ? -10.984 5.666 -0.209 1.00 72.12 182 GLY A CA 1
ATOM 1385 C C . GLY A 1 182 ? -11.567 6.967 0.361 1.00 72.12 182 GLY A C 1
ATOM 1386 O O . GLY A 1 182 ? -10.874 7.745 1.031 1.00 72.12 182 GLY A O 1
ATOM 1387 N N . SER A 1 183 ? -12.846 7.213 0.077 1.00 77.44 183 SER A N 1
ATOM 1388 C CA . SER A 1 183 ? -13.639 8.294 0.674 1.00 77.44 183 SER A CA 1
ATOM 1389 C C . SER A 1 183 ? -14.622 7.728 1.705 1.00 77.44 183 SER A C 1
ATOM 1391 O O . SER A 1 183 ? -15.034 6.567 1.623 1.00 77.44 183 SER A O 1
ATOM 1393 N N . LEU A 1 184 ? -15.026 8.567 2.667 1.00 81.50 184 LEU A N 1
ATOM 1394 C CA . LEU A 1 184 ? -16.074 8.231 3.641 1.00 81.50 184 LEU A CA 1
ATOM 1395 C C . LEU A 1 184 ? -17.452 8.021 2.986 1.00 81.50 184 LEU A C 1
ATOM 1397 O O . LEU A 1 184 ? -18.321 7.407 3.586 1.00 81.50 184 LEU A O 1
ATOM 1401 N N . GLU A 1 185 ? -17.651 8.457 1.741 1.00 83.50 185 GLU A N 1
ATOM 1402 C CA . GLU A 1 185 ? -18.906 8.271 0.988 1.00 83.50 185 GLU A CA 1
ATOM 1403 C C . GLU A 1 185 ? -19.273 6.785 0.830 1.00 83.50 185 GLU A C 1
ATOM 1405 O O . GLU A 1 185 ? -20.434 6.416 0.695 1.00 83.50 185 GLU A O 1
ATOM 1410 N N . SER A 1 186 ? -18.279 5.897 0.886 1.00 83.00 186 SER A N 1
ATOM 1411 C CA . SER A 1 186 ? -1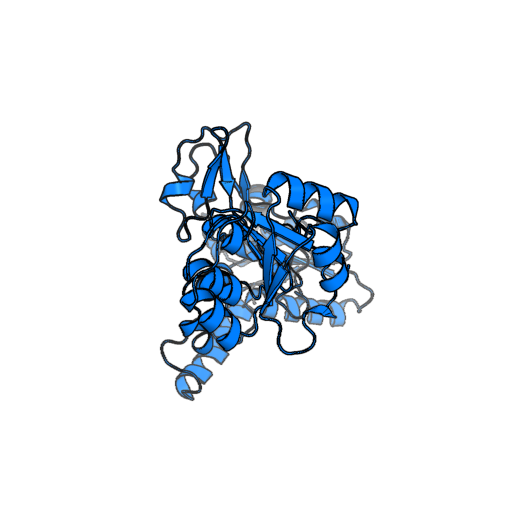8.490 4.449 0.848 1.00 83.00 186 SER A CA 1
ATOM 1412 C C . SER A 1 186 ? -19.183 3.883 2.096 1.00 83.00 186 SER A C 1
ATOM 1414 O O . SER A 1 186 ? -19.679 2.757 2.035 1.00 83.00 186 SER A O 1
ATOM 1416 N N . MET A 1 187 ? -19.262 4.640 3.199 1.00 88.31 187 MET A N 1
ATOM 1417 C CA . MET A 1 187 ? -19.868 4.199 4.462 1.00 88.31 187 MET A CA 1
ATOM 1418 C C . MET A 1 187 ? -21.357 3.875 4.340 1.00 88.31 187 MET A C 1
ATOM 1420 O O . MET A 1 187 ? -21.839 2.987 5.040 1.00 88.31 187 MET A O 1
ATOM 1424 N N . GLU A 1 188 ? -22.077 4.538 3.432 1.00 88.62 188 GLU A N 1
ATOM 1425 C CA . GLU A 1 188 ? -23.513 4.316 3.201 1.00 88.62 188 GLU A CA 1
ATOM 1426 C C . GLU A 1 188 ? -23.824 2.903 2.688 1.00 88.62 188 GLU A C 1
ATOM 1428 O O . GLU A 1 188 ? -24.949 2.426 2.797 1.00 88.62 188 GLU A O 1
ATOM 1433 N N . LYS A 1 189 ? -22.819 2.200 2.155 1.00 92.00 189 LYS A N 1
ATOM 1434 C CA . LYS A 1 189 ? -22.969 0.846 1.610 1.00 92.00 189 LYS A CA 1
ATOM 1435 C C . LYS A 1 189 ? -23.069 -0.238 2.682 1.00 92.00 189 LYS A C 1
ATOM 1437 O O . LYS A 1 189 ? -23.256 -1.394 2.297 1.00 92.00 189 LYS A O 1
ATOM 1442 N N . TYR A 1 190 ? -22.861 0.096 3.954 1.00 94.25 190 TYR A N 1
ATOM 1443 C CA . TYR A 1 190 ? -22.727 -0.854 5.055 1.00 94.25 190 TYR A CA 1
ATOM 1444 C C . TYR A 1 190 ? -23.765 -0.579 6.142 1.00 94.25 190 TYR A C 1
ATOM 1446 O O . TYR A 1 190 ? -24.002 0.571 6.518 1.00 94.25 190 TYR A O 1
ATOM 1454 N N . ASP A 1 191 ? -24.338 -1.645 6.692 1.00 94.31 191 ASP A N 1
ATOM 1455 C CA . ASP A 1 191 ? -25.284 -1.569 7.803 1.00 94.31 191 ASP A CA 1
ATOM 1456 C C . ASP A 1 191 ? -24.553 -1.105 9.065 1.00 94.31 191 ASP A C 1
ATOM 1458 O O . ASP A 1 191 ? -24.962 -0.144 9.723 1.00 94.31 191 ASP A O 1
ATOM 1462 N N . ARG A 1 192 ? -23.398 -1.729 9.334 1.00 95.62 192 ARG A N 1
ATOM 1463 C CA . ARG A 1 192 ? -22.516 -1.430 10.468 1.00 95.62 192 ARG A CA 1
ATOM 1464 C C . ARG A 1 192 ? -21.155 -0.958 9.993 1.00 95.62 192 ARG A C 1
ATOM 1466 O O . ARG A 1 192 ? -20.589 -1.535 9.069 1.00 95.62 192 ARG A O 1
ATOM 1473 N N . LYS A 1 193 ? -20.614 0.068 10.645 1.00 96.81 193 LYS A N 1
ATOM 1474 C CA . LYS A 1 193 ? -19.327 0.679 10.304 1.00 96.81 193 LYS A CA 1
ATOM 1475 C C . LYS A 1 193 ? -18.383 0.582 11.489 1.00 96.81 193 LYS A C 1
ATOM 1477 O O . LYS A 1 193 ? -18.688 1.064 12.578 1.00 96.81 193 LYS A O 1
ATOM 1482 N N . ILE A 1 194 ? -17.220 -0.012 11.269 1.00 97.25 194 ILE A N 1
ATOM 1483 C CA . ILE A 1 194 ? -16.189 -0.172 12.288 1.00 97.25 194 ILE A CA 1
ATOM 1484 C C . ILE A 1 194 ? -14.963 0.632 11.880 1.00 97.25 194 ILE A C 1
ATOM 1486 O O . ILE A 1 194 ? -14.438 0.447 10.784 1.00 97.25 194 ILE A O 1
ATOM 1490 N N . ALA A 1 195 ? -14.489 1.500 12.767 1.00 97.44 195 ALA A N 1
ATOM 1491 C CA . ALA A 1 195 ? -13.242 2.230 12.584 1.00 97.44 195 ALA A CA 1
ATOM 1492 C C . ALA A 1 195 ? -12.074 1.519 13.273 1.00 97.44 195 ALA A C 1
ATOM 1494 O O . ALA A 1 195 ? -12.175 1.124 14.434 1.00 97.44 195 ALA A O 1
ATOM 1495 N N . ILE A 1 196 ? -10.939 1.435 12.582 1.00 97.38 196 ILE A N 1
ATOM 1496 C CA . ILE A 1 196 ? -9.667 0.989 13.153 1.00 97.38 196 ILE A CA 1
ATOM 1497 C C . ILE A 1 196 ? -8.651 2.130 13.032 1.00 97.38 196 ILE A C 1
ATOM 1499 O O . ILE A 1 196 ? -8.061 2.305 11.963 1.00 97.38 196 ILE A O 1
ATOM 1503 N N . PRO A 1 197 ? -8.449 2.960 14.072 1.00 96.81 197 PRO A N 1
ATOM 1504 C CA . PRO A 1 197 ? -7.400 3.968 14.060 1.00 96.81 197 PRO A CA 1
ATOM 1505 C C . PRO A 1 197 ? -6.018 3.332 14.215 1.00 96.81 197 PRO A C 1
ATOM 1507 O O . PRO A 1 197 ? -5.776 2.531 15.121 1.00 96.81 197 PRO A O 1
ATOM 1510 N N . ALA A 1 198 ? -5.088 3.735 13.349 1.00 94.94 198 ALA A N 1
ATOM 1511 C CA . ALA A 1 198 ? -3.677 3.421 13.524 1.00 94.94 198 ALA A CA 1
ATOM 1512 C C . ALA A 1 198 ? -3.092 4.149 14.737 1.00 94.94 198 ALA A C 1
ATOM 1514 O O . ALA A 1 198 ? -3.519 5.252 15.071 1.00 94.94 198 ALA A O 1
ATOM 1515 N N . SER A 1 199 ? -2.018 3.619 15.323 1.00 92.25 199 SER A N 1
ATOM 1516 C CA . SER A 1 199 ? -1.329 4.257 16.464 1.00 92.25 199 SER A CA 1
ATOM 1517 C C . SER A 1 199 ? -0.934 5.723 16.206 1.00 92.25 199 SER A C 1
ATOM 1519 O O . SER A 1 199 ? -1.046 6.583 17.077 1.00 92.25 199 SER A O 1
ATOM 1521 N N . SER A 1 200 ? -0.545 6.048 14.970 1.00 93.31 200 SER A N 1
ATOM 1522 C CA . SER A 1 200 ? -0.211 7.421 14.557 1.00 93.31 200 SER A CA 1
ATOM 1523 C C . SER A 1 200 ? -1.374 8.424 14.630 1.00 93.31 200 SER A C 1
ATOM 1525 O O . SER A 1 200 ? -1.111 9.626 14.678 1.00 93.31 200 SER A O 1
ATOM 1527 N N . PHE A 1 201 ? -2.630 7.957 14.649 1.00 95.38 201 PHE A N 1
ATOM 1528 C CA . PHE A 1 201 ? -3.833 8.787 14.756 1.00 95.38 201 PHE A CA 1
ATOM 1529 C C . PHE A 1 201 ? -3.866 9.567 16.070 1.00 95.38 201 PHE A C 1
ATOM 1531 O O . PHE A 1 201 ? -4.075 10.779 16.052 1.00 95.38 201 PHE A O 1
ATOM 1538 N N . PHE A 1 202 ? -3.566 8.902 17.188 1.00 93.19 202 PHE A N 1
ATOM 1539 C CA . PHE A 1 202 ? -3.585 9.511 18.521 1.00 93.19 202 PHE A CA 1
ATOM 1540 C C . PHE A 1 202 ? -2.592 10.674 18.642 1.00 93.19 202 PHE A C 1
ATOM 1542 O O . PHE A 1 202 ? -2.897 11.688 19.260 1.00 93.19 202 PHE A O 1
ATOM 1549 N N . GLY A 1 203 ? -1.439 10.580 17.972 1.00 93.00 203 GLY A N 1
ATOM 1550 C CA . GLY A 1 203 ? -0.424 11.638 17.965 1.00 93.00 203 GLY A CA 1
ATOM 1551 C C . GLY A 1 203 ? -0.759 12.868 17.109 1.00 93.00 203 GLY A C 1
ATOM 1552 O O . GLY A 1 203 ? 0.014 13.823 17.115 1.00 93.00 203 GLY A O 1
ATOM 1553 N N . GLN A 1 204 ? -1.863 12.866 16.348 1.00 93.25 204 GLN A N 1
ATOM 1554 C CA . GLN A 1 204 ? -2.240 14.008 15.497 1.00 93.25 204 GLN A CA 1
ATOM 1555 C C . GLN A 1 204 ? -3.027 15.095 16.242 1.00 93.25 204 GLN A C 1
ATOM 1557 O O . GLN A 1 204 ? -3.138 16.218 15.744 1.00 93.25 204 GLN A O 1
ATOM 1562 N N . PHE A 1 205 ? -3.589 14.780 17.409 1.00 93.75 205 PHE A N 1
ATOM 1563 C CA . PHE A 1 205 ? -4.460 15.678 18.165 1.00 93.75 205 PHE A CA 1
ATOM 1564 C C . PHE A 1 205 ? -3.739 16.184 19.414 1.00 93.75 205 PHE A C 1
ATOM 1566 O O . PHE A 1 205 ? -3.018 15.442 20.076 1.00 93.75 205 PHE A O 1
ATOM 1573 N N . ARG A 1 206 ? -3.910 17.473 19.711 1.00 89.44 206 ARG A N 1
ATOM 1574 C CA . ARG A 1 206 ? -3.359 18.129 20.903 1.00 89.44 206 ARG A CA 1
ATOM 1575 C C . ARG A 1 206 ? -4.480 18.398 21.897 1.00 89.44 206 ARG A C 1
ATOM 1577 O O . ARG A 1 206 ? -5.641 18.438 21.500 1.00 89.44 206 ARG A O 1
ATOM 1584 N N . ASP A 1 207 ? -4.107 18.580 23.160 1.00 87.88 207 ASP A N 1
ATOM 1585 C CA . ASP A 1 207 ? -5.016 18.994 24.238 1.00 87.88 207 ASP A CA 1
ATOM 1586 C C . ASP A 1 207 ? -6.206 18.037 24.449 1.00 87.88 207 ASP A C 1
ATOM 1588 O O . ASP A 1 207 ? -7.305 18.436 24.829 1.00 87.88 207 ASP A O 1
ATOM 1592 N N . VAL A 1 208 ? -5.984 16.744 24.193 1.00 91.00 208 VAL A N 1
ATOM 1593 C CA . VAL A 1 208 ? -6.976 15.688 24.408 1.00 91.00 208 VAL A CA 1
ATOM 1594 C C . VAL A 1 208 ? -6.951 15.265 25.878 1.00 91.00 208 VAL A C 1
ATOM 1596 O O . VAL A 1 208 ? -5.908 14.844 26.375 1.00 91.00 208 VAL A O 1
ATOM 1599 N N . LYS A 1 209 ? -8.100 15.330 26.565 1.00 91.12 209 LYS A N 1
ATOM 1600 C CA . LYS A 1 209 ? -8.219 14.960 27.989 1.00 91.12 209 LYS A CA 1
ATOM 1601 C C . LYS A 1 209 ? -7.917 13.480 28.257 1.00 91.12 209 LYS A C 1
ATOM 1603 O O . LYS A 1 209 ? -7.237 13.159 29.224 1.00 91.12 209 LYS A O 1
ATOM 1608 N N . SER A 1 210 ? -8.430 12.578 27.418 1.00 93.25 210 SER A N 1
ATOM 1609 C CA . SER A 1 210 ? -8.155 11.137 27.506 1.00 93.25 210 SER A CA 1
ATOM 1610 C C . SER A 1 210 ? -8.261 10.444 26.146 1.00 93.25 210 SER A C 1
ATOM 1612 O O . SER A 1 210 ? -8.850 10.980 25.205 1.00 93.25 210 SER A O 1
ATOM 1614 N N . ARG A 1 211 ? -7.743 9.214 26.045 1.00 92.88 211 ARG A N 1
ATOM 1615 C CA . ARG A 1 211 ? -7.883 8.375 24.846 1.00 92.88 211 ARG A CA 1
ATOM 1616 C C . ARG A 1 211 ? -9.354 8.137 24.478 1.00 92.88 211 ARG A C 1
ATOM 1618 O O . ARG A 1 211 ? -9.713 8.318 23.314 1.00 92.88 211 ARG A O 1
ATOM 1625 N N . ASN A 1 212 ? -10.210 7.856 25.462 1.00 95.56 212 ASN A N 1
ATOM 1626 C CA . ASN A 1 212 ? -11.652 7.678 25.259 1.00 95.56 212 ASN A CA 1
ATOM 1627 C C . ASN A 1 212 ? -12.344 8.910 24.655 1.00 95.56 212 ASN A C 1
ATOM 1629 O O . ASN A 1 212 ? -13.240 8.743 23.829 1.00 95.56 212 ASN A O 1
ATOM 1633 N N . HIS A 1 213 ? -11.904 10.139 24.960 1.00 96.00 213 HIS A N 1
ATOM 1634 C CA . HIS A 1 213 ? -12.449 11.336 24.299 1.00 96.00 213 HIS A CA 1
ATOM 1635 C C . HIS A 1 213 ? -12.194 11.301 22.791 1.00 96.00 213 HIS A C 1
ATOM 1637 O O . HIS A 1 213 ? -13.089 11.586 21.996 1.00 96.00 213 HIS A O 1
ATOM 1643 N N . LEU A 1 214 ? -10.981 10.920 22.383 1.00 95.88 214 LEU A N 1
ATOM 1644 C CA . LEU A 1 214 ? -10.624 10.856 20.971 1.00 95.88 214 LEU A CA 1
ATOM 1645 C C . LEU A 1 214 ? -11.319 9.692 20.253 1.00 95.88 214 LEU A C 1
ATOM 1647 O O . LEU A 1 214 ? -11.794 9.871 19.132 1.00 95.88 214 LEU A O 1
ATOM 1651 N N . LEU A 1 215 ? -11.420 8.526 20.897 1.00 96.75 215 LEU A N 1
ATOM 1652 C CA . LEU A 1 215 ? -12.155 7.375 20.361 1.00 96.75 215 LEU A CA 1
ATOM 1653 C C . LEU A 1 215 ? -13.650 7.687 20.210 1.00 96.75 215 LEU A C 1
ATOM 1655 O O . LEU A 1 215 ? -14.232 7.398 19.167 1.00 96.75 215 LEU A O 1
ATOM 1659 N N . THR A 1 216 ? -14.254 8.352 21.197 1.00 97.31 216 THR A N 1
ATOM 1660 C CA . THR A 1 216 ? -15.660 8.783 21.147 1.00 97.31 216 THR A CA 1
ATOM 1661 C C . THR A 1 216 ? -15.876 9.831 20.054 1.00 97.31 216 THR A C 1
ATOM 1663 O O . THR A 1 216 ? -16.816 9.727 19.265 1.00 97.31 216 THR A O 1
ATOM 1666 N N . ALA A 1 217 ? -14.980 10.815 19.935 1.00 97.12 217 ALA A N 1
ATOM 1667 C CA . ALA A 1 217 ? -15.035 11.817 18.871 1.00 97.12 217 ALA A CA 1
ATOM 1668 C C . ALA A 1 217 ? -14.900 11.191 17.472 1.00 97.12 217 ALA A C 1
ATOM 1670 O O . ALA A 1 217 ? -15.584 11.619 16.538 1.00 97.12 217 ALA A O 1
ATOM 1671 N N . LEU A 1 218 ? -14.057 10.161 17.335 1.00 97.06 218 LEU A N 1
ATOM 1672 C CA . LEU A 1 218 ? -13.945 9.373 16.113 1.00 97.06 218 LEU A CA 1
ATOM 1673 C C . LEU A 1 218 ? -15.234 8.601 15.826 1.00 97.06 218 LEU A C 1
ATOM 1675 O O . LEU A 1 218 ? -15.740 8.667 14.710 1.00 97.06 218 LEU A O 1
ATOM 1679 N N . LYS A 1 219 ? -15.802 7.923 16.825 1.00 97.19 219 LYS A N 1
ATOM 1680 C CA . LYS A 1 219 ? -17.074 7.205 16.696 1.00 97.19 219 LYS A CA 1
ATOM 1681 C C . LYS A 1 219 ? -18.192 8.130 16.190 1.00 97.19 219 LYS A C 1
ATOM 1683 O O . LYS A 1 219 ? -18.883 7.796 15.229 1.00 97.19 219 LYS A O 1
ATOM 1688 N N . ARG A 1 220 ? -18.273 9.355 16.729 1.00 96.75 220 ARG A N 1
ATOM 1689 C CA . ARG A 1 220 ? -19.221 10.413 16.316 1.00 96.75 220 ARG A CA 1
ATOM 1690 C C . ARG A 1 220 ? -19.086 10.889 14.863 1.00 96.75 220 ARG A C 1
ATOM 1692 O O . ARG A 1 220 ? -19.965 11.603 14.394 1.00 96.75 220 ARG A O 1
ATOM 1699 N N . VAL A 1 221 ? -18.035 10.513 14.128 1.00 95.75 221 VAL A N 1
ATOM 1700 C CA . VAL A 1 221 ? -17.945 10.775 12.675 1.00 95.75 221 VAL A CA 1
ATOM 1701 C C . VAL A 1 221 ? -18.992 9.964 11.896 1.00 95.75 221 VAL A C 1
ATOM 1703 O O . VAL A 1 221 ? -19.385 10.363 10.805 1.00 95.75 221 VAL A O 1
ATOM 1706 N N . GLY A 1 222 ? -19.474 8.853 12.463 1.00 95.06 222 GLY A N 1
ATOM 1707 C CA . GLY A 1 222 ? -20.482 7.985 11.845 1.00 95.06 222 GLY A CA 1
ATOM 1708 C C . GLY A 1 222 ? -20.171 6.491 11.952 1.00 95.06 222 GLY A C 1
ATOM 1709 O O . GLY A 1 222 ? -20.707 5.706 11.173 1.00 95.06 222 GLY A O 1
ATOM 1710 N N . PHE A 1 223 ? -19.285 6.093 12.870 1.00 96.94 223 PHE A N 1
ATOM 1711 C CA . PHE A 1 223 ? -18.937 4.693 13.107 1.00 96.94 223 PHE A CA 1
ATOM 1712 C C . PHE A 1 223 ? -19.762 4.115 14.260 1.00 96.94 223 PHE A C 1
ATOM 1714 O O . PHE A 1 223 ? -19.992 4.779 15.267 1.00 96.94 223 PHE A O 1
ATOM 1721 N N . ASP A 1 224 ? -20.179 2.857 14.134 1.00 95.88 224 ASP A N 1
ATOM 1722 C CA . ASP A 1 224 ? -20.892 2.127 15.184 1.00 95.88 224 ASP A CA 1
ATOM 1723 C C . ASP A 1 224 ? -19.935 1.607 16.266 1.00 95.88 224 ASP A C 1
ATOM 1725 O O . ASP A 1 224 ? -20.312 1.539 17.433 1.00 95.88 224 ASP A O 1
ATOM 1729 N N . HIS A 1 225 ? -18.708 1.228 15.885 1.00 96.00 225 HIS A N 1
ATOM 1730 C CA . HIS A 1 225 ? -17.683 0.686 16.789 1.00 96.00 225 HIS A CA 1
ATOM 1731 C C . HIS A 1 225 ? -16.289 1.180 16.412 1.00 96.00 225 HIS A C 1
ATOM 1733 O O . HIS A 1 225 ? -16.021 1.498 15.251 1.00 96.00 225 HIS A O 1
ATOM 1739 N N . VAL A 1 226 ? -15.384 1.195 17.390 1.00 96.94 226 VAL A N 1
ATOM 1740 C CA . VAL A 1 226 ? -13.972 1.542 17.199 1.00 96.94 226 VAL A CA 1
ATOM 1741 C C . VAL A 1 226 ? -13.107 0.450 17.825 1.00 96.94 226 VAL A C 1
ATOM 1743 O O . VAL A 1 226 ? -13.356 0.054 18.958 1.00 96.94 226 VAL A O 1
ATOM 1746 N N . TYR A 1 227 ? -12.112 -0.043 17.086 1.00 96.38 227 TYR A N 1
ATOM 1747 C CA . TYR A 1 227 ? -11.149 -1.044 17.556 1.00 96.38 227 TYR A CA 1
ATOM 1748 C C . TYR A 1 227 ? -9.736 -0.535 17.327 1.00 96.38 227 TYR A C 1
ATOM 1750 O O . TYR A 1 227 ? -9.371 -0.196 16.207 1.00 96.38 227 TYR A O 1
ATOM 1758 N N . GLU A 1 228 ? -8.909 -0.509 18.361 1.00 95.38 228 GLU A N 1
ATOM 1759 C CA . GLU A 1 228 ? -7.544 -0.012 18.224 1.00 95.38 228 GLU A CA 1
ATOM 1760 C C . GLU A 1 228 ? -6.648 -1.015 17.477 1.00 95.38 228 GLU A C 1
ATOM 1762 O O . GLU A 1 228 ? -6.610 -2.207 17.796 1.00 95.38 228 GLU A O 1
ATOM 1767 N N . GLU A 1 229 ? -5.853 -0.536 16.509 1.00 95.31 229 GLU A N 1
ATOM 1768 C CA . GLU A 1 229 ? -4.828 -1.362 15.837 1.00 95.31 229 GLU A CA 1
ATOM 1769 C C . GLU A 1 229 ? -3.839 -1.976 16.852 1.00 95.31 229 GLU A C 1
ATOM 1771 O O . GLU A 1 229 ? -3.274 -3.047 16.615 1.00 95.31 229 GLU A O 1
ATOM 1776 N N . ALA A 1 230 ? -3.664 -1.318 18.005 1.00 93.75 230 ALA A N 1
ATOM 1777 C CA . ALA A 1 230 ? -2.789 -1.742 19.093 1.00 93.75 230 ALA A CA 1
ATOM 1778 C C . ALA A 1 230 ? -3.050 -3.185 19.559 1.00 93.75 230 ALA A C 1
ATOM 1780 O O . ALA A 1 230 ? -2.091 -3.897 19.849 1.00 93.75 230 ALA A O 1
ATOM 1781 N N . VAL A 1 231 ? -4.305 -3.651 19.539 1.00 93.62 231 VAL A N 1
ATOM 1782 C CA . VAL A 1 231 ? -4.664 -5.031 19.911 1.00 93.62 231 VAL A CA 1
ATOM 1783 C C . VAL A 1 231 ? -3.938 -6.042 19.018 1.00 93.62 231 VAL A C 1
ATOM 1785 O O . VAL A 1 231 ? -3.242 -6.935 19.502 1.00 93.62 231 VAL A O 1
ATOM 1788 N N . GLY A 1 232 ? -4.022 -5.873 17.696 1.00 94.75 232 GLY A N 1
ATOM 1789 C CA . GLY A 1 232 ? -3.307 -6.716 16.743 1.00 94.75 232 GLY A CA 1
ATOM 1790 C C . GLY A 1 232 ? -1.789 -6.555 16.847 1.00 94.75 232 GLY A C 1
ATOM 1791 O O . GLY A 1 232 ? -1.051 -7.526 16.669 1.00 94.75 232 GLY A O 1
ATOM 1792 N N . ALA A 1 233 ? -1.303 -5.353 17.175 1.00 94.38 233 ALA A N 1
ATOM 1793 C CA . ALA A 1 233 ? 0.127 -5.098 17.340 1.00 94.38 233 ALA A CA 1
ATOM 1794 C C . ALA A 1 233 ? 0.707 -5.852 18.544 1.00 94.38 233 ALA A C 1
ATOM 1796 O O . ALA A 1 233 ? 1.800 -6.415 18.435 1.00 94.38 233 ALA A O 1
ATOM 1797 N N . GLU A 1 234 ? -0.032 -5.928 19.652 1.00 95.31 234 GLU A N 1
ATOM 1798 C CA . GLU A 1 234 ? 0.355 -6.699 20.834 1.00 95.31 234 GLU A CA 1
ATOM 1799 C C . GLU A 1 234 ? 0.412 -8.199 20.517 1.00 95.31 234 GLU A C 1
ATOM 1801 O O . GLU A 1 234 ? 1.414 -8.859 20.800 1.00 95.31 234 GLU A O 1
ATOM 1806 N N . MET A 1 235 ? -0.597 -8.734 19.819 1.00 94.88 235 MET A N 1
ATOM 1807 C CA . MET A 1 235 ? -0.625 -10.146 19.415 1.00 94.88 235 MET A CA 1
ATOM 1808 C C . MET A 1 235 ? 0.565 -10.522 18.521 1.00 94.88 235 MET A C 1
ATOM 1810 O O . MET A 1 235 ? 1.232 -11.535 18.757 1.00 94.88 235 MET A O 1
ATOM 1814 N N . VAL A 1 236 ? 0.874 -9.695 17.514 1.00 94.56 236 VAL A N 1
ATOM 1815 C CA . VAL A 1 236 ? 2.040 -9.907 16.637 1.00 94.56 236 VAL A CA 1
ATOM 1816 C C . VAL A 1 236 ? 3.337 -9.793 17.426 1.00 94.56 236 VAL A C 1
ATOM 1818 O O . VAL A 1 236 ? 4.254 -10.585 17.207 1.00 94.56 236 VAL A O 1
ATOM 1821 N N . SER A 1 237 ? 3.431 -8.845 18.358 1.00 94.31 237 SER A N 1
ATOM 1822 C CA . SER A 1 237 ? 4.621 -8.656 19.194 1.00 94.31 237 SER A CA 1
ATOM 1823 C C . SER A 1 237 ? 4.869 -9.861 20.099 1.00 94.31 237 SER A C 1
ATOM 1825 O O . SER A 1 237 ? 5.999 -10.351 20.185 1.00 94.31 237 SER A O 1
ATOM 1827 N N . TYR A 1 238 ? 3.813 -10.399 20.713 1.00 94.38 238 TYR A N 1
ATOM 1828 C CA . TYR A 1 238 ? 3.874 -11.625 21.501 1.00 94.38 238 TYR A CA 1
ATOM 1829 C C . TYR A 1 238 ? 4.334 -12.823 20.656 1.00 94.38 238 TYR A C 1
ATOM 1831 O O . TYR A 1 238 ? 5.275 -13.524 21.036 1.00 94.38 238 TYR A O 1
ATOM 1839 N N . ALA A 1 239 ? 3.738 -13.026 19.477 1.00 93.25 239 ALA A N 1
ATOM 1840 C CA . ALA A 1 239 ? 4.124 -14.105 18.565 1.00 93.25 239 ALA A CA 1
ATOM 1841 C C . ALA A 1 239 ? 5.578 -13.959 18.077 1.00 93.25 239 ALA A C 1
ATOM 1843 O O . ALA A 1 239 ? 6.351 -14.918 18.084 1.00 93.25 239 ALA A O 1
ATOM 1844 N N . THR A 1 240 ? 5.992 -12.733 17.749 1.00 93.69 240 THR A N 1
ATOM 1845 C CA . THR A 1 240 ? 7.363 -12.412 17.327 1.00 93.69 240 THR A CA 1
ATOM 1846 C C . THR A 1 240 ? 8.378 -12.737 18.419 1.00 93.69 240 THR A C 1
ATOM 1848 O O . THR A 1 240 ? 9.423 -13.326 18.137 1.00 93.69 240 THR A O 1
ATOM 1851 N N . ARG A 1 241 ? 8.063 -12.425 19.685 1.00 93.62 241 ARG A N 1
ATOM 1852 C CA . ARG A 1 241 ? 8.924 -12.753 20.830 1.00 93.62 241 ARG A CA 1
ATOM 1853 C C . ARG A 1 241 ? 9.183 -14.258 20.930 1.00 93.62 241 ARG A C 1
ATOM 1855 O O . ARG A 1 241 ? 10.315 -14.652 21.201 1.00 93.62 241 ARG A O 1
ATOM 1862 N N . ARG A 1 242 ? 8.178 -15.092 20.647 1.00 91.88 242 ARG A N 1
ATOM 1863 C CA . ARG A 1 242 ? 8.336 -16.555 20.627 1.00 91.88 242 ARG A CA 1
ATOM 1864 C C . ARG A 1 242 ? 9.274 -17.026 19.519 1.00 91.88 242 ARG A C 1
ATOM 1866 O O . ARG A 1 242 ? 10.167 -17.817 19.794 1.00 91.88 242 ARG A O 1
ATOM 1873 N N . VAL A 1 243 ? 9.142 -16.496 18.300 1.00 91.62 243 VAL A N 1
ATOM 1874 C CA . VAL A 1 243 ? 10.042 -16.842 17.177 1.00 91.62 243 VAL A CA 1
ATOM 1875 C C . VAL A 1 243 ? 11.497 -16.514 17.499 1.00 91.62 243 VAL A C 1
ATOM 1877 O O . VAL A 1 243 ? 12.387 -17.309 17.194 1.00 91.62 243 VAL A O 1
ATOM 1880 N N . LEU A 1 244 ? 11.736 -15.369 18.143 1.00 91.81 244 LEU A N 1
ATOM 1881 C CA . LEU A 1 244 ? 13.075 -14.953 18.563 1.00 91.81 244 LEU A CA 1
ATOM 1882 C C . LEU A 1 244 ? 13.661 -15.879 19.639 1.00 91.81 244 LEU A C 1
ATOM 1884 O O . LEU A 1 244 ? 14.839 -16.223 19.567 1.00 91.81 244 LEU A O 1
ATOM 1888 N N . GLN A 1 245 ? 12.852 -16.309 20.610 1.00 91.88 245 GLN A N 1
ATOM 1889 C CA . GLN A 1 245 ? 13.278 -17.235 21.668 1.00 91.88 245 GLN A CA 1
ATOM 1890 C C . GLN A 1 245 ? 13.550 -18.645 21.134 1.00 91.88 245 GLN A C 1
ATOM 1892 O O . GLN A 1 245 ? 14.556 -19.258 21.483 1.00 91.88 245 GLN A O 1
ATOM 1897 N N . GLU A 1 246 ? 12.676 -19.145 20.261 1.00 91.00 246 GLU A N 1
ATOM 1898 C CA . GLU A 1 246 ? 12.757 -20.489 19.683 1.00 91.00 246 GLU A CA 1
ATOM 1899 C C . GLU A 1 246 ? 13.811 -20.584 18.555 1.00 91.00 246 GLU A C 1
ATOM 1901 O O . GLU A 1 246 ? 14.057 -21.676 18.047 1.00 91.00 246 GLU A O 1
ATOM 1906 N N . LYS A 1 247 ? 14.432 -19.460 18.147 1.00 84.69 247 LYS A N 1
ATOM 1907 C CA . LYS A 1 247 ? 15.424 -19.354 17.053 1.00 84.69 247 LYS A CA 1
ATOM 1908 C C . LYS A 1 247 ? 14.980 -20.038 15.752 1.00 84.69 247 LYS A C 1
ATOM 1910 O O . LYS A 1 247 ? 15.787 -20.601 15.019 1.00 84.69 247 LYS A O 1
ATOM 1915 N N . ARG A 1 248 ? 13.682 -19.968 15.442 1.00 80.12 248 ARG A N 1
ATOM 1916 C CA . ARG A 1 248 ? 13.066 -20.652 14.287 1.00 80.12 248 ARG A CA 1
ATOM 1917 C C . ARG A 1 248 ? 13.364 -20.008 12.929 1.00 80.12 248 ARG A C 1
ATOM 1919 O O . ARG A 1 248 ? 12.871 -20.495 11.918 1.00 80.12 248 ARG A O 1
ATOM 1926 N N . ARG A 1 249 ? 14.109 -18.899 12.893 1.00 84.94 249 ARG A N 1
ATOM 1927 C CA . ARG A 1 249 ? 14.397 -18.115 11.682 1.00 84.94 249 ARG A CA 1
ATOM 1928 C C . ARG A 1 249 ? 15.802 -17.505 11.712 1.00 84.94 249 ARG A C 1
ATOM 1930 O O . ARG A 1 249 ? 16.321 -17.264 12.806 1.00 84.94 249 ARG A O 1
ATOM 1937 N N . PRO A 1 250 ? 16.403 -17.231 10.538 1.00 90.31 250 PRO A N 1
ATOM 1938 C CA . PRO A 1 250 ? 17.697 -16.565 10.456 1.00 90.31 250 PRO A CA 1
ATOM 1939 C C . PRO A 1 250 ? 17.620 -15.131 10.996 1.00 90.31 250 PRO A C 1
ATOM 1941 O O . PRO A 1 250 ? 16.631 -14.421 10.807 1.00 90.31 250 PRO A O 1
ATOM 1944 N N . LEU A 1 251 ? 18.679 -14.700 11.684 1.00 91.69 251 LEU A N 1
ATOM 1945 C CA . LEU A 1 251 ? 18.807 -13.333 12.191 1.00 91.69 251 LEU A CA 1
ATOM 1946 C C . LEU A 1 251 ? 19.498 -12.434 11.151 1.00 91.69 251 LEU A C 1
ATOM 1948 O O . LEU A 1 251 ? 20.446 -12.890 10.514 1.00 91.69 251 LEU A O 1
ATOM 1952 N N . PRO A 1 252 ? 19.082 -11.161 11.004 1.00 92.75 252 PRO A N 1
ATOM 1953 C CA . PRO A 1 252 ? 18.027 -10.482 11.766 1.00 92.75 252 PRO A CA 1
ATOM 1954 C C . PRO A 1 252 ? 16.621 -10.909 11.325 1.00 92.75 252 PRO A C 1
ATOM 1956 O O . PRO A 1 252 ? 16.407 -11.172 10.152 1.00 92.75 252 PRO A O 1
ATOM 1959 N N . VAL A 1 253 ? 15.652 -10.934 12.240 1.00 93.56 253 VAL A N 1
ATOM 1960 C CA . VAL A 1 253 ? 14.238 -11.147 11.885 1.00 93.56 253 VAL A CA 1
ATOM 1961 C C . VAL A 1 253 ? 13.612 -9.812 11.472 1.00 93.56 253 VAL A C 1
ATOM 1963 O O . VAL A 1 253 ? 13.752 -8.812 12.176 1.00 93.56 253 VAL A O 1
ATOM 1966 N N . ILE A 1 254 ? 12.907 -9.797 10.343 1.00 94.44 254 ILE A N 1
ATOM 1967 C CA . ILE A 1 254 ? 12.297 -8.611 9.736 1.00 94.44 254 ILE A CA 1
ATOM 1968 C C . ILE A 1 254 ? 10.776 -8.670 9.909 1.00 94.44 254 ILE A C 1
ATOM 1970 O O . ILE A 1 254 ? 10.137 -9.676 9.612 1.00 94.44 254 ILE A O 1
ATOM 1974 N N . SER A 1 255 ? 10.172 -7.573 10.368 1.00 92.56 255 SER A N 1
ATOM 1975 C CA . SER A 1 255 ? 8.713 -7.469 10.494 1.00 92.56 255 SER A CA 1
ATOM 1976 C C . SER A 1 255 ? 8.016 -7.397 9.132 1.00 92.56 255 SER A C 1
ATOM 1978 O O . SER A 1 255 ? 8.436 -6.644 8.253 1.00 92.56 255 SER A O 1
ATOM 1980 N N . SER A 1 256 ? 6.895 -8.106 8.992 1.00 89.88 256 SER A N 1
ATOM 1981 C CA . SER A 1 256 ? 6.008 -8.052 7.822 1.00 89.88 256 SER A CA 1
ATOM 1982 C C . SER A 1 256 ? 4.951 -6.946 7.873 1.00 89.88 256 SER A C 1
ATOM 1984 O O . SER A 1 256 ? 4.131 -6.824 6.964 1.00 89.88 256 SER A O 1
ATOM 1986 N N . ALA A 1 257 ? 4.936 -6.112 8.918 1.00 90.19 257 ALA A N 1
ATOM 1987 C CA . ALA A 1 257 ? 3.852 -5.150 9.128 1.00 90.19 257 ALA A CA 1
ATOM 1988 C C . ALA A 1 257 ? 3.758 -4.065 8.032 1.00 90.19 257 ALA A C 1
ATOM 1990 O O . ALA A 1 257 ? 2.658 -3.584 7.733 1.00 90.19 257 ALA A O 1
ATOM 1991 N N . CYS A 1 258 ? 4.894 -3.685 7.432 1.00 92.56 258 CYS A N 1
ATOM 1992 C CA . CYS A 1 258 ? 4.997 -2.599 6.455 1.00 92.56 258 CYS A CA 1
ATOM 1993 C C . CYS A 1 258 ? 5.080 -3.128 5.008 1.00 92.56 258 CYS A C 1
ATOM 1995 O O . CYS A 1 258 ? 6.135 -3.630 4.610 1.00 92.56 258 CYS A O 1
ATOM 1997 N N . PRO A 1 259 ? 4.037 -2.938 4.175 1.00 90.50 259 PRO A N 1
ATOM 1998 C CA . PRO A 1 259 ? 4.043 -3.404 2.787 1.00 90.50 259 PRO A CA 1
ATOM 1999 C C . PRO A 1 259 ? 5.147 -2.771 1.935 1.00 90.50 259 PRO A C 1
ATOM 2001 O O . PRO A 1 259 ? 5.700 -3.433 1.063 1.00 90.50 259 PRO A O 1
ATOM 2004 N N . ALA A 1 260 ? 5.524 -1.516 2.206 1.00 93.19 260 ALA A N 1
ATOM 2005 C CA . ALA A 1 260 ? 6.624 -0.866 1.493 1.00 93.19 260 ALA A CA 1
ATOM 2006 C C . ALA A 1 260 ? 7.968 -1.584 1.703 1.00 93.19 260 ALA A C 1
ATOM 2008 O O . ALA A 1 260 ? 8.768 -1.664 0.773 1.00 93.19 260 ALA A O 1
ATOM 2009 N N . ILE A 1 261 ? 8.215 -2.122 2.904 1.00 93.75 261 ILE A N 1
ATOM 2010 C CA . ILE A 1 261 ? 9.424 -2.906 3.188 1.00 93.75 261 ILE A CA 1
ATOM 2011 C C . ILE A 1 261 ? 9.353 -4.264 2.492 1.00 93.75 261 ILE A C 1
ATOM 2013 O O . ILE A 1 261 ? 10.343 -4.673 1.894 1.00 93.75 261 ILE A O 1
ATOM 2017 N N . LEU A 1 262 ? 8.187 -4.916 2.489 1.00 90.81 262 LEU A N 1
ATOM 2018 C CA . LEU A 1 262 ? 7.987 -6.171 1.757 1.00 90.81 262 LEU A CA 1
ATOM 2019 C C . LEU A 1 262 ? 8.263 -5.998 0.257 1.00 90.81 262 LEU A C 1
ATOM 2021 O O . LEU A 1 262 ? 9.096 -6.715 -0.294 1.00 90.81 262 LEU A O 1
ATOM 2025 N N . LYS A 1 263 ? 7.655 -4.986 -0.381 1.00 89.19 263 LYS A N 1
ATOM 2026 C CA . LYS A 1 263 ? 7.903 -4.660 -1.796 1.00 89.19 263 LYS A CA 1
ATOM 2027 C C . LYS A 1 263 ? 9.377 -4.300 -2.037 1.00 89.19 263 LYS A C 1
ATOM 2029 O O . LYS A 1 263 ? 9.953 -4.700 -3.042 1.00 89.19 263 LYS A O 1
ATOM 2034 N N . LEU A 1 264 ? 10.024 -3.582 -1.114 1.00 92.50 264 LEU A N 1
ATOM 2035 C CA . LEU A 1 264 ? 11.450 -3.250 -1.226 1.00 92.50 264 LEU A CA 1
ATOM 2036 C C . LEU A 1 264 ? 12.346 -4.495 -1.180 1.00 92.50 264 LEU A C 1
ATOM 2038 O O . LEU A 1 264 ? 13.277 -4.591 -1.978 1.00 92.50 264 LEU A O 1
ATOM 2042 N N . ILE A 1 265 ? 12.072 -5.427 -0.265 1.00 92.00 265 ILE A N 1
ATOM 2043 C CA . ILE A 1 265 ? 12.798 -6.697 -0.153 1.00 92.00 265 ILE A CA 1
ATOM 2044 C C . ILE A 1 265 ? 12.622 -7.506 -1.435 1.00 92.00 265 ILE A C 1
ATOM 2046 O O . ILE A 1 265 ? 13.614 -7.915 -2.023 1.00 92.00 265 ILE A O 1
ATOM 2050 N N . GLN A 1 266 ? 11.395 -7.642 -1.931 1.00 84.88 266 GLN A N 1
ATOM 2051 C CA . GLN A 1 266 ? 11.110 -8.374 -3.169 1.00 84.88 266 GLN A CA 1
ATOM 2052 C C . GLN A 1 266 ? 11.844 -7.793 -4.384 1.00 84.88 266 GLN A C 1
ATOM 2054 O O . GLN A 1 266 ? 12.429 -8.537 -5.162 1.00 84.88 266 GLN A O 1
ATOM 2059 N N . ILE A 1 267 ? 11.837 -6.465 -4.541 1.00 84.00 267 ILE A N 1
ATOM 2060 C CA . ILE A 1 267 ? 12.394 -5.812 -5.735 1.00 84.00 267 ILE A CA 1
ATOM 2061 C C . ILE A 1 267 ? 13.923 -5.691 -5.662 1.00 84.00 267 ILE A C 1
ATOM 2063 O O . ILE A 1 267 ? 14.590 -5.762 -6.691 1.00 84.00 267 ILE A O 1
ATOM 2067 N N . ARG A 1 268 ? 14.501 -5.442 -4.476 1.00 86.75 268 ARG A N 1
ATOM 2068 C CA . ARG A 1 268 ? 15.927 -5.075 -4.347 1.00 86.75 268 ARG A CA 1
ATOM 2069 C C . ARG A 1 268 ? 16.766 -5.981 -3.456 1.00 86.75 268 ARG A C 1
ATOM 2071 O O . ARG A 1 268 ? 17.985 -5.948 -3.585 1.00 86.75 268 ARG A O 1
ATOM 2078 N N . PHE A 1 269 ? 16.160 -6.749 -2.556 1.00 92.75 269 PHE A N 1
ATOM 2079 C CA . PHE A 1 269 ? 16.887 -7.555 -1.569 1.00 92.75 269 PHE A CA 1
ATOM 2080 C C . PHE A 1 269 ? 16.266 -8.950 -1.372 1.00 92.75 269 PHE A C 1
ATOM 2082 O O . PHE A 1 269 ? 15.995 -9.327 -0.231 1.00 92.75 269 PHE A O 1
ATOM 2089 N N . PRO A 1 270 ? 16.039 -9.741 -2.440 1.00 90.25 270 PRO A N 1
ATOM 2090 C CA . PRO A 1 270 ? 15.315 -11.014 -2.346 1.00 90.25 270 PRO A CA 1
ATOM 2091 C C . PRO A 1 270 ? 15.983 -12.028 -1.405 1.00 90.25 270 PRO A C 1
ATOM 2093 O O . PRO A 1 270 ? 15.299 -12.820 -0.768 1.00 90.25 270 PRO A O 1
ATOM 2096 N N . ASN A 1 271 ? 17.301 -11.940 -1.205 1.00 92.12 271 ASN A N 1
ATOM 2097 C CA . ASN A 1 271 ? 18.029 -12.771 -0.236 1.00 92.12 271 ASN A CA 1
ATOM 2098 C C . ASN A 1 271 ? 17.580 -12.560 1.227 1.00 92.12 271 ASN A C 1
ATOM 2100 O O . ASN A 1 271 ? 17.946 -13.342 2.095 1.00 92.12 271 ASN A O 1
ATOM 2104 N N . LEU A 1 272 ? 16.812 -11.503 1.523 1.00 94.19 272 LEU A N 1
ATOM 2105 C CA . LEU A 1 272 ? 16.247 -11.242 2.850 1.00 94.19 272 LEU A CA 1
ATOM 2106 C C . LEU A 1 272 ? 14.833 -11.815 3.031 1.00 94.19 272 LEU A C 1
ATOM 2108 O O . LEU A 1 272 ? 14.247 -11.617 4.091 1.00 94.19 272 LEU A O 1
ATOM 2112 N N . ILE A 1 273 ? 14.264 -12.508 2.040 1.00 92.19 273 ILE A N 1
ATOM 2113 C CA . ILE A 1 273 ? 12.900 -13.059 2.132 1.00 92.19 273 ILE A CA 1
ATOM 2114 C C . ILE A 1 273 ? 12.765 -14.014 3.327 1.00 92.19 273 ILE A C 1
ATOM 2116 O O . ILE A 1 273 ? 11.825 -13.876 4.109 1.00 92.19 273 ILE A O 1
ATOM 2120 N N . ASP A 1 274 ? 13.745 -14.892 3.553 1.00 91.19 274 ASP A N 1
ATOM 2121 C CA . ASP A 1 274 ? 13.711 -15.867 4.658 1.00 91.19 274 ASP A CA 1
ATOM 2122 C C . ASP A 1 274 ? 13.767 -15.217 6.053 1.00 91.19 274 ASP A C 1
ATOM 2124 O O . ASP A 1 274 ? 13.350 -15.803 7.060 1.00 91.19 274 ASP A O 1
ATOM 2128 N N . HIS A 1 275 ? 14.229 -13.967 6.114 1.00 93.88 275 HIS A N 1
ATOM 2129 C CA . HIS A 1 275 ? 14.278 -13.169 7.332 1.00 93.88 275 HIS A CA 1
ATOM 2130 C C . HIS A 1 275 ? 12.920 -12.541 7.688 1.00 93.88 275 HIS A C 1
ATOM 2132 O O . HIS A 1 275 ? 12.720 -12.139 8.835 1.00 93.88 275 HIS A O 1
ATOM 2138 N N . VAL A 1 276 ? 11.979 -12.444 6.742 1.00 93.06 276 VAL A N 1
ATOM 2139 C CA . VAL A 1 276 ? 10.675 -11.794 6.943 1.00 93.06 276 VAL A CA 1
ATOM 2140 C C . VAL A 1 276 ? 9.718 -12.705 7.708 1.00 93.06 276 VAL A C 1
ATOM 2142 O O . VAL A 1 276 ? 9.478 -13.843 7.317 1.00 93.06 276 VAL A O 1
ATOM 2145 N N . LEU A 1 277 ? 9.126 -12.193 8.789 1.00 92.44 277 LEU A N 1
ATOM 2146 C CA . LEU A 1 277 ? 8.078 -12.886 9.538 1.00 92.44 277 LEU A CA 1
ATOM 2147 C C . LEU A 1 277 ? 6.869 -13.188 8.655 1.00 92.44 277 LEU A C 1
ATOM 2149 O O . LEU A 1 277 ? 6.340 -12.305 7.994 1.00 92.44 277 LEU A O 1
ATOM 2153 N N . ASP A 1 278 ? 6.362 -14.412 8.729 1.00 87.62 278 ASP A N 1
ATOM 2154 C CA . ASP A 1 278 ? 5.132 -14.800 8.036 1.00 87.62 278 ASP A CA 1
ATOM 2155 C C . ASP A 1 278 ? 3.905 -14.581 8.934 1.00 87.62 278 ASP A C 1
ATOM 2157 O O . ASP A 1 278 ? 3.199 -15.507 9.330 1.00 87.62 278 ASP A O 1
ATOM 2161 N N . TYR A 1 279 ? 3.715 -13.330 9.357 1.00 89.12 279 TYR A N 1
ATOM 2162 C CA . TYR A 1 279 ? 2.553 -12.908 10.134 1.00 89.12 279 TYR A CA 1
ATOM 2163 C C . TYR A 1 279 ? 1.710 -11.919 9.350 1.00 89.12 279 TYR A C 1
ATOM 2165 O O . TYR A 1 279 ? 2.235 -11.024 8.678 1.00 89.12 279 TYR A O 1
ATOM 2173 N N . ARG A 1 280 ? 0.386 -12.040 9.503 1.00 87.88 280 ARG A N 1
ATOM 2174 C CA . ARG A 1 280 ? -0.541 -11.001 9.059 1.00 87.88 280 ARG A CA 1
ATOM 2175 C C . ARG A 1 280 ? -0.201 -9.685 9.773 1.00 87.88 280 ARG A C 1
ATOM 2177 O O . ARG A 1 280 ? 0.107 -9.704 10.966 1.00 87.88 280 ARG A O 1
ATOM 2184 N N . PRO A 1 281 ? -0.263 -8.538 9.080 1.00 90.19 281 PRO A N 1
ATOM 2185 C CA . PRO A 1 281 ? -0.034 -7.252 9.721 1.00 90.19 281 PRO A CA 1
ATOM 2186 C C . PRO A 1 281 ? -1.015 -6.987 10.876 1.00 90.19 281 PRO A C 1
ATOM 2188 O O . PRO A 1 281 ? -2.164 -7.419 10.786 1.00 90.19 281 PRO A O 1
ATOM 2191 N N . PRO A 1 282 ? -0.615 -6.210 11.900 1.00 92.94 282 PRO A N 1
ATOM 2192 C CA . PRO A 1 282 ? -1.450 -5.875 13.057 1.00 92.94 282 PRO A CA 1
ATOM 2193 C C . PRO A 1 282 ? -2.893 -5.482 12.722 1.00 92.94 282 PRO A C 1
ATOM 2195 O O . PRO A 1 282 ? -3.831 -6.080 13.238 1.00 92.94 282 PRO A O 1
ATOM 2198 N N . VAL A 1 283 ? -3.072 -4.547 11.787 1.00 93.12 283 VAL A N 1
ATOM 2199 C CA . VAL A 1 283 ? -4.399 -4.092 11.358 1.00 93.12 283 VAL A CA 1
ATOM 2200 C C . VAL A 1 283 ? -5.278 -5.207 10.782 1.00 93.12 283 VAL A C 1
ATOM 2202 O O . VAL A 1 283 ? -6.473 -5.215 11.043 1.00 93.12 283 VAL A O 1
ATOM 2205 N N . GLU A 1 284 ? -4.713 -6.173 10.054 1.00 92.81 284 GLU A N 1
ATOM 2206 C CA . GLU A 1 284 ? -5.479 -7.301 9.499 1.00 92.81 284 GLU A CA 1
ATOM 2207 C C . GLU A 1 284 ? -5.947 -8.244 10.610 1.00 92.81 284 GLU A C 1
ATOM 2209 O O . GLU A 1 284 ? -7.030 -8.817 10.538 1.00 92.81 284 GLU A O 1
ATOM 2214 N N . ILE A 1 285 ? -5.144 -8.394 11.666 1.00 93.94 285 ILE A N 1
ATOM 2215 C CA . ILE A 1 285 ? -5.518 -9.189 12.839 1.00 93.94 285 ILE A CA 1
ATOM 2216 C C . ILE A 1 285 ? -6.644 -8.490 13.601 1.00 93.94 285 ILE A C 1
ATOM 2218 O O . ILE A 1 285 ? -7.658 -9.125 13.886 1.00 93.94 285 ILE A O 1
ATOM 2222 N N . THR A 1 286 ? -6.516 -7.186 13.867 1.00 95.88 286 THR A N 1
ATOM 2223 C CA . THR A 1 286 ? -7.589 -6.402 14.499 1.00 95.88 286 THR A CA 1
ATOM 2224 C C . THR A 1 286 ? -8.864 -6.420 13.652 1.00 95.88 286 THR A C 1
ATOM 2226 O O . THR A 1 286 ? -9.945 -6.638 14.191 1.00 95.88 286 THR A O 1
ATOM 2229 N N . ALA A 1 287 ? -8.757 -6.253 12.331 1.00 95.56 287 ALA A N 1
ATOM 2230 C CA . ALA A 1 287 ? -9.896 -6.293 11.416 1.00 95.56 287 ALA A CA 1
ATOM 2231 C C . ALA A 1 287 ? -10.596 -7.653 11.431 1.00 95.56 287 ALA A C 1
ATOM 2233 O O . ALA A 1 287 ? -11.818 -7.711 11.555 1.00 95.56 287 ALA A O 1
ATOM 2234 N N . ARG A 1 288 ? -9.833 -8.752 11.401 1.00 94.44 288 ARG A N 1
ATOM 2235 C CA . ARG A 1 288 ? -10.388 -10.105 11.505 1.00 94.44 288 ARG A CA 1
ATOM 2236 C C . ARG A 1 288 ? -11.141 -10.319 12.817 1.00 94.44 288 ARG A C 1
ATOM 2238 O O . ARG A 1 288 ? -12.204 -10.937 12.809 1.00 94.44 288 ARG A O 1
ATOM 2245 N N . LEU A 1 289 ? -10.602 -9.834 13.937 1.00 95.25 289 LEU A N 1
ATOM 2246 C CA . LEU A 1 289 ? -11.266 -9.921 15.241 1.00 95.25 289 LEU A CA 1
ATOM 2247 C C . LEU A 1 289 ? -12.558 -9.098 15.267 1.00 95.25 289 LEU A C 1
ATOM 2249 O O . LEU A 1 289 ? -13.602 -9.620 15.646 1.00 95.25 289 LEU A O 1
ATOM 2253 N N . ALA A 1 290 ? -12.502 -7.851 14.796 1.00 95.62 290 ALA A N 1
ATOM 2254 C CA . ALA A 1 290 ? -13.659 -6.966 14.740 1.00 95.62 290 ALA A CA 1
ATOM 2255 C C . ALA A 1 290 ? -14.773 -7.521 13.839 1.00 95.62 290 ALA A C 1
ATOM 2257 O O . ALA A 1 290 ? -15.948 -7.443 14.194 1.00 95.62 290 ALA A O 1
ATOM 2258 N N . ARG A 1 291 ? -14.414 -8.126 12.697 1.00 94.88 291 ARG A N 1
ATOM 2259 C CA . ARG A 1 291 ? -15.373 -8.771 11.791 1.00 94.88 291 ARG A CA 1
ATOM 2260 C C . ARG A 1 291 ? -16.066 -9.953 12.459 1.00 94.88 291 ARG A C 1
ATOM 2262 O O . ARG A 1 291 ? -17.286 -10.035 12.407 1.00 94.88 291 ARG A O 1
ATOM 2269 N N . ARG A 1 292 ? -15.307 -10.822 13.137 1.00 94.44 292 ARG A N 1
ATOM 2270 C CA . ARG A 1 292 ? -15.868 -11.961 13.883 1.00 94.44 292 ARG A CA 1
ATOM 2271 C C . ARG A 1 292 ? -16.817 -11.514 14.994 1.00 94.44 292 ARG A C 1
ATOM 2273 O O . ARG A 1 292 ? -17.930 -12.017 15.057 1.00 94.44 292 ARG A O 1
ATOM 2280 N N . GLU A 1 293 ? -16.422 -10.535 15.811 1.00 94.69 293 GLU A N 1
ATOM 2281 C CA . GLU A 1 293 ? -17.287 -10.006 16.880 1.00 94.69 293 GLU A CA 1
ATOM 2282 C C . GLU A 1 293 ? -18.573 -9.382 16.304 1.00 94.69 293 GLU A C 1
ATOM 2284 O O . GLU A 1 293 ? -19.656 -9.532 16.872 1.00 94.69 293 GLU A O 1
ATOM 2289 N N . ALA A 1 294 ? -18.483 -8.709 15.153 1.00 94.50 294 ALA A N 1
ATOM 2290 C CA . ALA A 1 294 ? -19.648 -8.156 14.470 1.00 94.50 294 ALA A CA 1
ATOM 2291 C C . ALA A 1 294 ? -20.572 -9.241 13.898 1.00 94.50 294 ALA A C 1
ATOM 2293 O O . ALA A 1 294 ? -21.785 -9.138 14.061 1.00 94.50 294 ALA A O 1
ATOM 2294 N N . GLU A 1 295 ? -20.021 -10.286 13.274 1.00 94.06 295 GLU A N 1
ATOM 2295 C CA . GLU A 1 295 ? -20.792 -11.432 12.774 1.00 94.06 295 GLU A CA 1
ATOM 2296 C C . GLU A 1 295 ? -21.507 -12.175 13.910 1.00 94.06 295 GLU A C 1
ATOM 2298 O O . GLU A 1 295 ? -22.667 -12.554 13.758 1.00 94.06 295 GLU A O 1
ATOM 2303 N N . GLU A 1 296 ? -20.853 -12.348 15.062 1.00 95.25 296 GLU A N 1
ATOM 2304 C CA . GLU A 1 296 ? -21.451 -12.970 16.250 1.00 95.25 296 GLU A CA 1
ATOM 2305 C C . GLU A 1 296 ? -22.573 -12.112 16.850 1.00 95.25 296 GLU A C 1
ATOM 2307 O O . GLU A 1 296 ? -23.593 -12.642 17.288 1.00 95.25 296 GLU A O 1
ATOM 2312 N N . ARG A 1 297 ? -22.409 -10.782 16.857 1.00 95.00 297 ARG A N 1
ATOM 2313 C CA . ARG A 1 297 ? -23.377 -9.857 17.466 1.00 95.00 297 ARG A CA 1
ATOM 2314 C C . ARG A 1 297 ? -24.565 -9.526 16.563 1.00 95.00 297 ARG A C 1
ATOM 2316 O O . ARG A 1 297 ? -25.670 -9.346 17.067 1.00 95.00 297 ARG A O 1
ATOM 2323 N N . TYR A 1 298 ? -24.340 -9.384 15.260 1.00 93.56 298 TYR A N 1
ATOM 2324 C CA . TYR A 1 298 ? -25.334 -8.869 14.309 1.00 93.56 298 TYR A CA 1
ATOM 2325 C C . TYR A 1 298 ? -25.745 -9.881 13.234 1.00 93.56 298 TYR A C 1
ATOM 2327 O O . TYR A 1 298 ? -26.658 -9.600 12.460 1.00 93.56 298 TYR A O 1
ATOM 2335 N N . GLY A 1 299 ? -25.112 -11.054 13.195 1.00 91.44 299 GLY A N 1
ATOM 2336 C CA . GLY A 1 299 ? -25.337 -12.068 12.170 1.00 91.44 299 GLY A CA 1
ATOM 2337 C C . GLY A 1 299 ? -24.537 -11.811 10.891 1.00 91.44 299 GLY A C 1
ATOM 2338 O O . GLY A 1 299 ? -24.117 -10.692 10.598 1.00 91.44 299 GLY A O 1
ATOM 2339 N N . LYS A 1 300 ? -24.339 -12.870 10.099 1.00 87.81 300 LYS A N 1
ATOM 2340 C CA . LYS A 1 300 ? -23.555 -12.826 8.849 1.00 87.81 300 LYS A CA 1
ATOM 2341 C C . LYS A 1 300 ? -24.211 -12.022 7.726 1.00 87.81 300 LYS A C 1
ATOM 2343 O O . LYS A 1 300 ? -23.508 -11.542 6.844 1.00 87.81 300 LYS A O 1
ATOM 2348 N N . ASP A 1 301 ? -25.532 -11.865 7.772 1.00 89.88 301 ASP A N 1
ATOM 2349 C CA . ASP A 1 301 ? -26.279 -11.080 6.784 1.00 89.88 301 ASP A CA 1
ATOM 2350 C C . ASP A 1 301 ? -26.111 -9.567 6.998 1.00 89.88 301 ASP A C 1
ATOM 2352 O O . ASP A 1 301 ? -26.370 -8.780 6.090 1.00 89.88 301 ASP A O 1
ATOM 2356 N N . CYS A 1 302 ? -25.648 -9.148 8.183 1.00 91.38 302 CYS A N 1
ATOM 2357 C CA . CYS A 1 302 ? -25.365 -7.752 8.485 1.00 91.38 302 CYS A CA 1
ATOM 2358 C C . CYS A 1 302 ? -24.091 -7.303 7.764 1.00 91.38 302 CYS A C 1
ATOM 2360 O O . CYS A 1 302 ? -22.970 -7.698 8.113 1.00 91.38 302 CYS A O 1
ATOM 2362 N N . LYS A 1 303 ? -24.241 -6.408 6.787 1.00 93.88 303 LYS A N 1
ATOM 2363 C CA . LYS A 1 303 ? -23.132 -5.935 5.968 1.00 93.88 303 LYS A CA 1
ATOM 2364 C C . LYS A 1 303 ? -22.243 -4.985 6.767 1.00 93.88 303 LYS A C 1
ATOM 2366 O O . LYS A 1 303 ? -22.490 -3.783 6.847 1.00 93.88 303 LYS A O 1
ATOM 2371 N N . THR A 1 304 ? -21.188 -5.537 7.358 1.00 95.06 304 THR A N 1
ATOM 2372 C CA . THR A 1 304 ? -20.242 -4.799 8.204 1.00 95.06 304 THR A CA 1
ATOM 2373 C C . THR A 1 304 ? -19.054 -4.295 7.389 1.00 95.06 304 THR A C 1
ATOM 2375 O O . THR A 1 304 ? -18.327 -5.094 6.798 1.00 95.06 304 THR A O 1
ATOM 2378 N N . GLY A 1 305 ? -18.862 -2.975 7.382 1.00 94.94 305 GLY A N 1
ATOM 2379 C CA . GLY A 1 305 ? -17.740 -2.292 6.744 1.00 94.94 305 GLY A CA 1
ATOM 2380 C C . GLY A 1 305 ? -16.647 -1.944 7.745 1.00 94.94 305 GLY A C 1
ATOM 2381 O O . GLY A 1 305 ? -16.916 -1.287 8.754 1.00 94.94 305 GLY A O 1
ATOM 2382 N N . ILE A 1 306 ? -15.416 -2.356 7.461 1.00 95.62 306 ILE A N 1
ATOM 2383 C CA . ILE A 1 306 ? -14.235 -2.081 8.282 1.00 95.62 306 ILE A CA 1
ATOM 2384 C C . ILE A 1 306 ? -13.365 -1.026 7.599 1.00 95.62 306 ILE A C 1
ATOM 2386 O O . ILE A 1 306 ? -12.883 -1.213 6.481 1.00 95.62 306 ILE A O 1
ATOM 2390 N N . PHE A 1 307 ? -13.140 0.079 8.308 1.00 95.56 307 PHE A N 1
ATOM 2391 C CA . PHE A 1 307 ? -12.442 1.263 7.822 1.00 95.56 307 PHE A CA 1
ATOM 2392 C C . PHE A 1 307 ? -11.140 1.459 8.592 1.00 95.56 307 PHE A C 1
ATOM 2394 O O . PHE A 1 307 ? -11.147 1.803 9.776 1.00 95.56 307 PHE A O 1
ATOM 2401 N N . PHE A 1 308 ? -10.005 1.284 7.918 1.00 95.38 308 PHE A N 1
ATOM 2402 C CA . PHE A 1 308 ? -8.701 1.556 8.512 1.00 95.38 308 PHE A CA 1
ATOM 2403 C C . PHE A 1 308 ? -8.313 3.025 8.346 1.00 95.38 308 PHE A C 1
ATOM 2405 O O . PHE A 1 308 ? -8.260 3.546 7.231 1.00 95.38 308 PHE A O 1
ATOM 2412 N N . ILE A 1 309 ? -7.999 3.694 9.452 1.00 95.50 309 ILE A N 1
ATOM 2413 C CA . ILE A 1 309 ? -7.685 5.122 9.485 1.00 95.50 309 ILE A CA 1
ATOM 2414 C C . ILE A 1 309 ? -6.190 5.294 9.739 1.00 95.50 309 ILE A C 1
ATOM 2416 O O . ILE A 1 309 ? -5.714 5.137 10.865 1.00 95.50 309 ILE A O 1
ATOM 2420 N N . ALA A 1 310 ? -5.434 5.642 8.696 1.00 93.50 310 ALA A N 1
ATOM 2421 C CA . ALA A 1 310 ? -3.978 5.730 8.792 1.00 93.50 310 ALA A CA 1
ATOM 2422 C C . ALA A 1 310 ? -3.347 6.679 7.756 1.00 93.50 310 ALA A C 1
ATOM 2424 O O . ALA A 1 310 ? -3.968 7.009 6.745 1.00 93.50 310 ALA A O 1
ATOM 2425 N N . PRO A 1 311 ? -2.087 7.113 7.959 1.00 90.06 311 PRO A N 1
ATOM 2426 C CA . PRO A 1 311 ? -1.373 7.989 7.032 1.00 90.06 311 PRO A CA 1
ATOM 2427 C C . PRO A 1 311 ? -0.502 7.219 6.016 1.00 90.06 311 PRO A C 1
ATOM 2429 O O . PRO A 1 311 ? 0.361 7.813 5.371 1.00 90.06 311 PRO A O 1
ATOM 2432 N N . CYS A 1 312 ? -0.660 5.897 5.886 1.00 90.88 312 CYS A N 1
ATOM 2433 C CA . CYS A 1 312 ? 0.231 5.058 5.079 1.00 90.88 312 CYS A CA 1
ATOM 2434 C C . CYS A 1 312 ? -0.251 4.910 3.631 1.00 90.88 312 CYS A C 1
ATOM 2436 O O . CYS A 1 312 ? -1.341 4.414 3.384 1.00 90.88 312 CYS A O 1
ATOM 2438 N N . THR A 1 313 ? 0.589 5.238 2.652 1.00 91.19 313 THR A N 1
ATOM 2439 C CA . THR A 1 313 ? 0.232 5.053 1.239 1.00 91.19 313 THR A CA 1
ATOM 2440 C C . THR A 1 313 ? 0.324 3.592 0.799 1.00 91.19 313 THR A C 1
ATOM 2442 O O . THR A 1 313 ? -0.614 3.088 0.199 1.00 91.19 313 THR A O 1
ATOM 2445 N N . SER A 1 314 ? 1.378 2.868 1.190 1.00 89.75 314 SER A N 1
ATOM 2446 C CA . SER A 1 314 ? 1.579 1.463 0.784 1.00 89.75 314 SER A CA 1
ATOM 2447 C C . SER A 1 314 ? 0.516 0.497 1.307 1.00 89.75 314 SER A C 1
ATOM 2449 O O . SER A 1 314 ? 0.369 -0.604 0.787 1.00 89.75 314 SER A O 1
ATOM 2451 N N . LYS A 1 315 ? -0.227 0.889 2.349 1.00 88.94 315 LYS A N 1
ATOM 2452 C CA . LYS A 1 315 ? -1.300 0.060 2.900 1.00 88.94 315 LYS A CA 1
ATOM 2453 C C . LYS A 1 315 ? -2.579 0.128 2.061 1.00 88.94 315 LYS A C 1
ATOM 2455 O O . LYS A 1 315 ? -3.359 -0.813 2.082 1.00 88.94 315 LYS A O 1
ATOM 2460 N N . ILE A 1 316 ? -2.755 1.195 1.280 1.00 87.75 316 ILE A N 1
ATOM 2461 C CA . ILE A 1 316 ? -3.916 1.383 0.405 1.00 87.75 316 ILE A CA 1
ATOM 2462 C C . ILE A 1 316 ? -3.948 0.296 -0.670 1.00 87.75 316 ILE A C 1
ATOM 2464 O O . ILE A 1 316 ? -4.959 -0.379 -0.840 1.00 87.75 316 ILE A O 1
ATOM 2468 N N . SER A 1 317 ? -2.844 0.141 -1.404 1.00 82.50 317 SER A N 1
ATOM 2469 C CA . SER A 1 317 ? -2.706 -0.892 -2.429 1.00 82.50 317 SER A CA 1
ATOM 2470 C C . SER A 1 317 ? -2.690 -2.276 -1.801 1.00 82.50 317 SER A C 1
ATOM 2472 O O . SER A 1 317 ? -3.361 -3.151 -2.311 1.00 82.50 317 SER A O 1
ATOM 2474 N N . PHE A 1 318 ? -2.038 -2.464 -0.650 1.00 82.19 318 PHE A N 1
ATOM 2475 C CA . PHE A 1 318 ? -2.058 -3.736 0.080 1.00 82.19 318 PHE A CA 1
ATOM 2476 C C . PHE A 1 318 ? -3.482 -4.242 0.376 1.00 82.19 318 PHE A C 1
ATOM 2478 O O . PHE A 1 318 ? -3.741 -5.425 0.212 1.00 82.19 318 PHE A O 1
ATOM 2485 N N . ILE A 1 319 ? -4.407 -3.357 0.764 1.00 82.62 319 ILE A N 1
ATOM 2486 C CA . ILE A 1 319 ? -5.813 -3.720 1.021 1.00 82.62 319 ILE A CA 1
ATOM 2487 C C . ILE A 1 319 ? -6.577 -3.987 -0.292 1.00 82.62 319 ILE A C 1
ATOM 2489 O O . ILE A 1 319 ? -7.411 -4.886 -0.359 1.00 82.62 319 ILE A O 1
ATOM 2493 N N . LYS A 1 320 ? -6.297 -3.223 -1.358 1.00 75.75 320 LYS A N 1
ATOM 2494 C CA . LYS A 1 320 ? -7.031 -3.303 -2.639 1.00 75.75 320 LYS A CA 1
ATOM 2495 C C . LYS A 1 320 ? -6.516 -4.383 -3.599 1.00 75.75 320 LYS A C 1
ATOM 2497 O O . LYS A 1 320 ? -7.289 -4.925 -4.389 1.00 75.75 320 LYS A O 1
ATOM 2502 N N . GLU A 1 321 ? -5.220 -4.673 -3.578 1.00 66.06 321 GLU A N 1
ATOM 2503 C CA . GLU A 1 321 ? -4.548 -5.625 -4.463 1.00 66.06 321 GLU A CA 1
ATOM 2504 C C . GLU A 1 321 ? -4.722 -7.048 -3.915 1.00 66.06 321 GLU A C 1
ATOM 2506 O O . GLU A 1 321 ? -4.027 -7.486 -3.002 1.00 66.06 321 GLU A O 1
ATOM 2511 N N . ARG A 1 322 ? -5.639 -7.805 -4.526 1.00 51.47 322 ARG A N 1
ATOM 2512 C CA . ARG A 1 322 ? -5.973 -9.197 -4.163 1.00 51.47 322 ARG A CA 1
ATOM 2513 C C . ARG A 1 322 ? -4.883 -10.233 -4.486 1.00 51.47 322 ARG A C 1
ATOM 2515 O O . ARG A 1 322 ? -5.131 -11.424 -4.361 1.00 51.47 322 ARG A O 1
ATOM 2522 N N . GLU A 1 323 ? -3.706 -9.813 -4.946 1.00 47.75 323 GLU A N 1
ATOM 2523 C CA . GLU A 1 323 ? -2.645 -10.733 -5.385 1.00 47.75 323 GLU A CA 1
ATOM 2524 C C . GLU A 1 323 ? -1.833 -11.335 -4.228 1.00 47.75 323 GLU A C 1
ATOM 2526 O O . GLU A 1 323 ? -1.199 -12.366 -4.423 1.00 47.75 323 GLU A O 1
ATOM 2531 N N . TRP A 1 324 ? -1.854 -10.736 -3.029 1.00 45.97 324 TRP A N 1
ATOM 2532 C CA . TRP A 1 324 ? -0.836 -11.030 -2.003 1.00 45.97 324 TRP A CA 1
ATOM 2533 C C . TRP A 1 324 ? -1.387 -11.403 -0.620 1.00 45.97 324 TRP A C 1
ATOM 2535 O O . TRP A 1 324 ? -0.618 -11.801 0.253 1.00 45.97 324 TRP A O 1
ATOM 2545 N N . ILE A 1 325 ? -2.700 -11.291 -0.396 1.00 47.75 325 ILE A N 1
ATOM 2546 C CA . ILE A 1 325 ? -3.341 -11.586 0.892 1.00 47.75 325 ILE A CA 1
ATOM 2547 C C . ILE A 1 325 ? -4.508 -12.542 0.674 1.00 47.75 325 ILE A C 1
ATOM 2549 O O . ILE A 1 325 ? -5.351 -12.335 -0.195 1.00 47.75 325 ILE A O 1
ATOM 2553 N N . VAL A 1 326 ? -4.574 -13.545 1.545 1.00 53.66 326 VAL A N 1
ATOM 2554 C CA . VAL A 1 326 ? -5.788 -14.290 1.889 1.00 53.66 326 VAL A CA 1
ATOM 2555 C C . VAL A 1 326 ? -6.858 -13.288 2.334 1.00 53.66 326 VAL A C 1
ATOM 2557 O O . VAL A 1 326 ? -6.822 -12.924 3.502 1.00 53.66 326 VAL A O 1
ATOM 2560 N N . GLU A 1 327 ? -7.715 -12.822 1.417 1.00 69.81 327 GLU A N 1
ATOM 2561 C CA . GLU A 1 327 ? -8.849 -11.892 1.620 1.00 69.81 327 GLU A CA 1
ATOM 2562 C C . GLU A 1 327 ? -8.669 -10.902 2.791 1.00 69.81 327 GLU A C 1
ATOM 2564 O O . GLU A 1 327 ? -8.858 -11.267 3.954 1.00 69.81 327 GLU A O 1
ATOM 2569 N N . SER A 1 328 ? -8.299 -9.646 2.496 1.00 85.75 328 SER A N 1
ATOM 2570 C CA . SER A 1 328 ? -8.224 -8.599 3.529 1.00 85.75 328 SER A CA 1
ATOM 2571 C C . SER A 1 328 ? -9.575 -8.464 4.230 1.00 85.75 328 SER A C 1
ATOM 2573 O O . SER A 1 328 ? -10.618 -8.391 3.580 1.00 85.75 328 SER A O 1
ATOM 2575 N N . ASP A 1 329 ? -9.547 -8.415 5.561 1.00 90.88 329 ASP A N 1
ATOM 2576 C CA . ASP A 1 329 ? -10.747 -8.179 6.363 1.00 90.88 329 ASP A CA 1
ATOM 2577 C C . ASP A 1 329 ? -11.084 -6.672 6.431 1.00 90.88 329 ASP A C 1
ATOM 2579 O O . ASP A 1 329 ? -12.031 -6.289 7.115 1.00 90.88 329 ASP A O 1
ATOM 2583 N N . ILE A 1 330 ? -10.329 -5.812 5.738 1.00 92.12 330 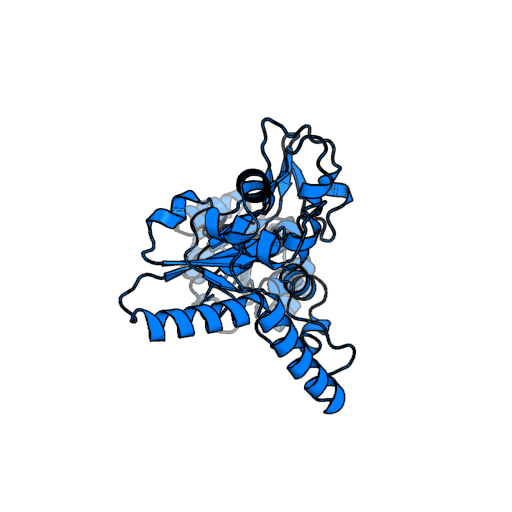ILE A N 1
ATOM 2584 C CA . ILE A 1 330 ? -10.512 -4.358 5.686 1.00 92.12 330 ILE A CA 1
ATOM 2585 C C . ILE A 1 330 ? -11.171 -3.983 4.359 1.00 92.12 330 ILE A C 1
ATOM 2587 O O . ILE A 1 330 ? -10.664 -4.317 3.292 1.00 92.12 330 ILE A O 1
ATOM 2591 N N . ASP A 1 331 ? -12.273 -3.239 4.418 1.00 90.94 331 ASP A N 1
ATOM 2592 C CA . ASP A 1 331 ? -13.013 -2.847 3.218 1.00 90.94 331 ASP A CA 1
ATOM 2593 C C . ASP A 1 331 ? -12.466 -1.557 2.602 1.00 90.94 331 ASP A C 1
ATOM 2595 O O . ASP A 1 331 ? -12.353 -1.435 1.383 1.00 90.94 331 ASP A O 1
ATOM 2599 N N . GLU A 1 332 ? -12.116 -0.578 3.440 1.00 90.50 332 GLU A N 1
ATOM 2600 C CA . GLU A 1 332 ? -11.641 0.723 2.977 1.00 90.50 332 GLU A CA 1
ATOM 2601 C C . GLU A 1 332 ? -10.538 1.293 3.864 1.00 90.50 332 GLU A C 1
ATOM 2603 O O . GLU A 1 332 ? -10.495 1.102 5.081 1.00 90.50 332 GLU A O 1
ATOM 2608 N N . MET A 1 333 ? -9.653 2.066 3.236 1.00 90.56 333 MET A N 1
ATOM 2609 C CA . MET A 1 333 ? -8.636 2.841 3.935 1.00 90.56 333 MET A CA 1
ATOM 2610 C C . MET A 1 333 ? -8.910 4.334 3.789 1.00 90.56 333 MET A C 1
ATOM 2612 O O . MET A 1 333 ? -8.976 4.863 2.675 1.00 90.56 333 MET A O 1
ATOM 2616 N N . VAL A 1 334 ? -8.981 5.020 4.927 1.00 91.88 334 VAL A N 1
ATOM 2617 C CA . VAL A 1 334 ? -9.247 6.453 5.024 1.00 91.88 334 VAL A CA 1
ATOM 2618 C C . VAL A 1 334 ? -8.007 7.172 5.550 1.00 91.88 334 VAL A C 1
ATOM 2620 O O . VAL A 1 334 ? -7.432 6.814 6.579 1.00 91.88 334 VAL A O 1
ATOM 2623 N N . ALA A 1 335 ? -7.577 8.221 4.847 1.00 91.31 335 ALA A N 1
ATOM 2624 C CA . ALA A 1 335 ? -6.487 9.063 5.326 1.00 91.31 335 ALA A CA 1
ATOM 2625 C C . ALA A 1 335 ? -6.916 9.842 6.575 1.00 91.31 335 ALA A C 1
ATOM 2627 O O . ALA A 1 335 ? -7.986 10.451 6.583 1.00 91.31 335 ALA A O 1
ATOM 2628 N N . ILE A 1 336 ? -6.037 9.942 7.579 1.00 93.06 336 ILE A N 1
ATOM 2629 C CA . ILE A 1 336 ? -6.302 10.766 8.775 1.00 93.06 336 ILE A CA 1
ATOM 2630 C C . ILE A 1 336 ? -6.671 12.205 8.379 1.00 93.06 336 ILE A C 1
ATOM 2632 O O . ILE A 1 336 ? -7.597 12.786 8.933 1.00 93.06 336 ILE A O 1
ATOM 2636 N N . SER A 1 337 ? -6.009 12.763 7.361 1.00 90.50 337 SER A N 1
ATOM 2637 C CA . SER A 1 337 ? -6.282 14.115 6.859 1.00 90.50 337 SER A CA 1
ATOM 2638 C C . SER A 1 337 ? -7.705 14.322 6.331 1.00 90.50 337 SER A C 1
ATOM 2640 O O . SER A 1 337 ? -8.144 15.466 6.262 1.00 90.50 337 SER A O 1
ATOM 2642 N N . HIS A 1 338 ? -8.409 13.257 5.931 1.00 91.19 338 HIS A N 1
ATOM 2643 C CA . HIS A 1 338 ? -9.790 13.350 5.452 1.00 91.19 338 HIS A CA 1
ATOM 2644 C C . HIS A 1 338 ? -10.796 13.455 6.595 1.00 91.19 338 HIS A C 1
ATOM 2646 O O . HIS A 1 338 ? -11.804 14.122 6.422 1.00 91.19 338 HIS A O 1
ATOM 2652 N N . ILE A 1 339 ? -10.500 12.863 7.755 1.00 93.19 339 ILE A N 1
ATOM 2653 C CA . ILE A 1 339 ? -11.419 12.852 8.906 1.00 93.19 339 ILE A CA 1
ATOM 2654 C C . ILE A 1 339 ? -11.014 13.831 10.008 1.00 93.19 339 ILE A C 1
ATOM 2656 O O . ILE A 1 339 ? -11.777 14.090 10.933 1.00 93.19 339 ILE A O 1
ATOM 2660 N N . TYR A 1 340 ? -9.795 14.373 9.934 1.00 95.00 340 TYR A N 1
ATOM 2661 C CA . TYR A 1 340 ? -9.191 15.184 10.990 1.00 95.00 340 TYR A CA 1
ATOM 2662 C C . TYR A 1 340 ? -10.092 16.330 11.460 1.00 95.00 340 TYR A C 1
ATOM 2664 O O . TYR A 1 340 ? -10.217 16.565 12.659 1.00 95.00 340 TYR A O 1
ATOM 2672 N N . LYS A 1 341 ? -10.729 17.040 10.519 1.00 95.06 341 LYS A N 1
ATOM 2673 C CA . LYS A 1 341 ? -11.594 18.184 10.837 1.00 95.06 341 LYS A CA 1
ATOM 2674 C C . LYS A 1 341 ? -12.863 17.761 11.573 1.00 95.06 341 LYS A C 1
ATOM 2676 O O . LYS A 1 341 ? -13.239 18.444 12.521 1.00 95.06 341 LYS A O 1
ATOM 2681 N N . ASP A 1 342 ? -13.475 16.653 11.168 1.00 95.25 342 ASP A N 1
ATOM 2682 C CA . ASP A 1 342 ? -14.704 16.145 11.780 1.00 95.25 342 ASP A CA 1
ATOM 2683 C C . ASP A 1 342 ? -14.429 15.633 13.192 1.00 95.25 342 ASP A C 1
ATOM 2685 O O . ASP A 1 342 ? -15.119 16.016 14.132 1.00 95.25 342 ASP A O 1
ATOM 2689 N N . VAL A 1 343 ? -13.341 14.876 13.372 1.00 96.44 343 VAL A N 1
ATOM 2690 C CA . VAL A 1 343 ? -12.894 14.429 14.699 1.00 96.44 343 VAL A CA 1
ATOM 2691 C C . VAL A 1 343 ? -12.571 15.625 15.594 1.00 96.44 343 VAL A C 1
ATOM 2693 O O . VAL A 1 343 ? -13.005 15.658 16.739 1.00 96.44 343 VAL A O 1
ATOM 2696 N N . LEU A 1 344 ? -11.849 16.632 15.088 1.00 95.81 344 LEU A N 1
ATOM 2697 C CA . LEU A 1 344 ? -11.502 17.822 15.870 1.00 95.81 344 LEU A CA 1
ATOM 2698 C C . LEU A 1 344 ? -12.742 18.626 16.279 1.00 95.81 344 LEU A C 1
ATOM 2700 O O . LEU A 1 344 ? -12.784 19.156 17.386 1.00 95.81 344 LEU A O 1
ATOM 2704 N N . LYS A 1 345 ? -13.737 18.734 15.393 1.00 95.94 345 LYS A N 1
ATOM 2705 C CA . LYS A 1 345 ? -15.020 19.367 15.706 1.00 95.94 345 LYS A CA 1
ATOM 2706 C C . LYS A 1 345 ? -15.751 18.577 16.792 1.00 95.94 345 LYS A C 1
ATOM 2708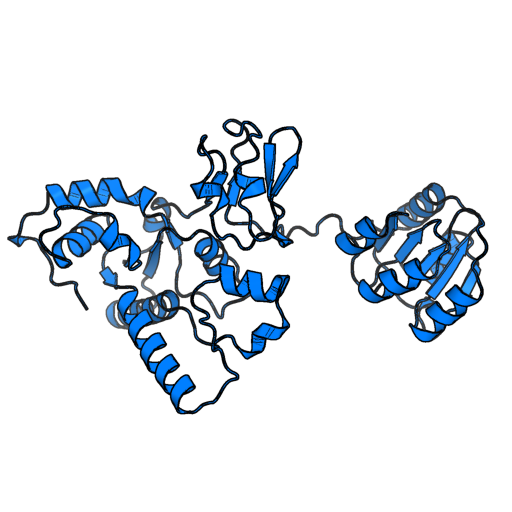 O O . LYS A 1 345 ? -16.066 19.142 17.832 1.00 95.94 345 LYS A O 1
ATOM 2713 N N . ASN A 1 346 ? -15.913 17.269 16.598 1.00 96.00 346 ASN A N 1
ATOM 2714 C CA . ASN A 1 346 ? -16.564 16.390 17.566 1.00 96.00 346 ASN A CA 1
ATOM 2715 C C . ASN A 1 346 ? -15.873 16.426 18.929 1.00 96.00 346 ASN A C 1
ATOM 2717 O O . ASN A 1 346 ? -16.556 16.414 19.939 1.00 96.00 346 ASN A O 1
ATOM 2721 N N . LEU A 1 347 ? -14.541 16.508 18.965 1.00 95.06 347 LEU A N 1
ATOM 2722 C CA . LEU A 1 347 ? -13.771 16.586 20.204 1.00 95.06 347 LEU A CA 1
ATOM 2723 C C . LEU A 1 347 ? -14.027 17.891 20.975 1.00 95.06 347 LEU A C 1
ATOM 2725 O O . LEU A 1 347 ? -14.025 17.875 22.200 1.00 95.06 347 LEU A O 1
ATOM 2729 N N . LYS A 1 348 ? -14.251 19.010 20.274 1.00 93.62 348 LYS A N 1
ATOM 2730 C CA . LYS A 1 348 ? -14.603 20.299 20.897 1.00 93.62 348 LYS A CA 1
ATOM 2731 C C . LYS A 1 348 ? -16.037 20.321 21.419 1.00 93.62 348 LYS A C 1
ATOM 2733 O O . LYS A 1 348 ? -16.291 20.946 22.441 1.00 93.62 348 LYS A O 1
ATOM 2738 N N . ASP A 1 349 ? -16.939 19.654 20.706 1.00 94.44 349 ASP A N 1
ATOM 2739 C CA . ASP A 1 349 ? -18.366 19.604 21.034 1.00 94.44 349 ASP A CA 1
ATOM 2740 C C . ASP A 1 349 ? -18.692 18.500 22.066 1.00 94.44 349 ASP A C 1
ATOM 2742 O O . ASP A 1 349 ? -19.805 18.449 22.590 1.00 94.44 349 ASP A O 1
ATOM 2746 N N . LEU A 1 350 ? -17.746 17.595 22.352 1.00 94.06 350 LEU A N 1
ATOM 2747 C CA . LEU A 1 350 ? -17.921 16.463 23.263 1.00 94.06 350 LEU A CA 1
ATOM 2748 C C . LEU A 1 350 ? -17.891 16.916 24.726 1.00 94.06 350 LEU A C 1
ATOM 2750 O O . LEU A 1 350 ? -16.899 17.479 25.192 1.00 94.06 350 LEU A O 1
ATOM 2754 N N . ARG A 1 351 ? -18.961 16.616 25.467 1.00 92.88 351 ARG A N 1
ATOM 2755 C CA . ARG A 1 351 ? -19.007 16.792 26.924 1.00 92.88 351 ARG A CA 1
ATOM 2756 C C . ARG A 1 351 ? -18.481 15.540 27.621 1.00 92.88 351 ARG A C 1
ATOM 2758 O O . ARG A 1 351 ? -18.677 14.433 27.127 1.00 92.88 351 ARG A O 1
ATOM 2765 N N . ASP A 1 352 ? -17.884 15.717 28.797 1.00 92.31 352 ASP A N 1
ATOM 2766 C CA . ASP A 1 352 ? -17.240 14.631 29.555 1.00 92.31 352 ASP A CA 1
ATOM 2767 C C . ASP A 1 352 ? -18.219 13.487 29.904 1.00 92.31 352 ASP A C 1
ATOM 2769 O O . ASP A 1 352 ? -17.831 12.326 29.930 1.00 92.31 352 ASP A O 1
ATOM 2773 N N . GLU A 1 353 ? -19.505 13.796 30.092 1.00 93.88 353 GLU A N 1
ATOM 2774 C CA . GLU A 1 353 ? -20.581 12.825 30.369 1.00 93.88 353 GLU A CA 1
ATOM 2775 C C . GLU A 1 353 ? -20.927 11.921 29.174 1.00 93.88 353 GLU A C 1
ATOM 2777 O O . GLU A 1 353 ? -21.556 10.880 29.337 1.00 93.88 353 GLU A O 1
ATOM 2782 N N . GLU A 1 354 ? -20.563 12.334 27.961 1.00 92.75 354 GLU A N 1
ATOM 2783 C CA . GLU A 1 354 ? -20.883 11.621 26.724 1.00 92.75 354 GLU A CA 1
ATOM 2784 C C . GLU A 1 354 ? -19.731 10.732 26.245 1.00 92.75 354 GLU A C 1
ATOM 2786 O O . GLU A 1 354 ? -19.828 10.115 25.182 1.00 92.75 354 GLU A O 1
ATOM 2791 N N . VAL A 1 355 ? -18.622 10.723 26.987 1.00 94.69 355 VAL A N 1
ATOM 2792 C CA . VAL A 1 355 ? -17.431 9.934 26.687 1.00 94.69 355 VAL A CA 1
ATOM 2793 C C . VAL A 1 355 ? -17.734 8.465 26.946 1.00 94.69 355 VAL A C 1
ATOM 2795 O O . VAL A 1 355 ? -18.128 8.077 28.043 1.00 94.69 355 VAL A O 1
ATOM 2798 N N . GLU A 1 356 ? -17.534 7.642 25.925 1.00 93.75 356 GLU A N 1
ATOM 2799 C CA . GLU A 1 356 ? -17.689 6.198 26.028 1.00 93.75 356 GLU A CA 1
ATOM 2800 C C . GLU A 1 356 ? -16.361 5.535 26.421 1.00 93.75 356 GLU A C 1
ATOM 2802 O O . GLU A 1 356 ? -15.292 5.915 25.937 1.00 93.75 356 GLU A O 1
ATOM 2807 N N . GLU A 1 357 ? -16.436 4.492 27.248 1.00 92.75 357 GLU A N 1
ATOM 2808 C CA . GLU A 1 357 ? -15.302 3.621 27.568 1.00 92.75 357 GLU A CA 1
ATOM 2809 C C . GLU A 1 357 ? -15.050 2.654 26.400 1.00 92.75 357 GLU A C 1
ATOM 2811 O O . GLU A 1 357 ? -15.644 1.578 26.312 1.00 92.75 357 GLU A O 1
ATOM 2816 N N . LEU A 1 358 ? -14.220 3.092 25.448 1.00 90.06 358 LEU A N 1
ATOM 2817 C CA . LEU A 1 358 ? -13.938 2.389 24.187 1.00 90.06 358 LEU A CA 1
ATOM 2818 C C . LEU A 1 358 ? -12.525 1.804 24.118 1.00 90.06 358 LEU A C 1
ATOM 2820 O O . LEU A 1 358 ? -12.236 1.006 23.228 1.00 90.06 358 LEU A O 1
ATOM 2824 N N . GLU A 1 359 ? -11.653 2.228 25.023 1.00 82.38 359 GLU A N 1
ATOM 2825 C CA . GLU A 1 359 ? -10.310 1.701 25.212 1.00 82.38 359 GLU A CA 1
ATOM 2826 C C . GLU A 1 359 ? -10.342 0.185 25.475 1.00 82.38 359 GLU A C 1
ATOM 2828 O O . GLU A 1 359 ? -11.103 -0.291 26.320 1.00 82.38 359 GLU A O 1
ATOM 2833 N N . ARG A 1 360 ? -9.537 -0.576 24.722 1.00 69.25 360 ARG A N 1
ATOM 2834 C CA . ARG A 1 360 ? -9.460 -2.045 24.808 1.00 69.25 360 ARG A CA 1
ATOM 2835 C C . ARG A 1 360 ? -8.036 -2.549 24.984 1.00 69.25 360 ARG A C 1
ATOM 2837 O O . ARG A 1 360 ? -7.113 -1.956 24.377 1.00 69.25 360 ARG A O 1
#

Secondary structure (DSSP, 8-state):
-BHHHHHHHTTPEEEE--SSGGGPBP-EEEE-S-HHHHHHHPPTTPEEEE---SHHHHHHHHHTT--EEEE-TTPPPPHHHHHHHHHHT-EEEE-SS-HHHHHHHHHHTTPEES-S--S-----SEEE-TTT-----HHHHH-TT--EEEETTEEEE-TTT-----HHHHT-TT--EEE----GGGGGG-SEEEEEE-HHHHTT-SS-S-HHHHHHHHHTTT-SEE--HHHHHHHHHHHHHHHHHHT-SPSSPB-SS-HHHHHHHHHH-GGGGGGB-----HHHHHHHHHHHHHHHHH-TTS-EEEEEE-S-SHHHHHHH-TTSSS--S--EEE-HHHHHHHHHHHHHH--GGG------

pLDDT: mean 88.49, std 10.81, range [37.84, 97.44]